Protein 4F67 (pdb70)

CATH classification: 3.30.70.100 (+1 more: 3.40.250.10)

B-factor: mean 26.87, std 16.33, range [8.43, 107.91]

Structure (mmCIF, N/CA/C/O backbone):
data_4F67
#
_entry.id   4F67
#
_cell.length_a   40.394
_cell.length_b   77.005
_cell.length_c   81.295
_cell.angle_alpha   90.000
_cell.angle_beta   90.000
_cell.angle_gamma   90.000
#
_symmetry.space_group_name_H-M   'P 21 21 21'
#
loop_
_entity.id
_entity.type
_entity.pdbx_description
1 polymer 'UPF0176 protein lpg2838'
2 water water
#
loop_
_atom_site.group_PDB
_atom_site.id
_atom_site.type_symbol
_atom_site.label_atom_id
_atom_site.label_alt_id
_atom_site.label_comp_id
_atom_site.label_asym_id
_atom_site.label_entity_id
_atom_site.label_seq_id
_atom_site.pdbx_PDB_ins_code
_atom_site.Cartn_x
_atom_site.Cartn_y
_atom_site.Cartn_z
_atom_site.occupancy
_atom_site.B_iso_or_equiv
_atom_site.auth_seq_id
_atom_site.auth_comp_id
_atom_site.auth_asym_id
_atom_site.auth_atom_id
_atom_site.pdbx_PDB_model_num
ATOM 1 N N . GLY A 1 2 ? 1.032 -19.360 15.168 1.00 47.23 -9 GLY A N 1
ATOM 2 C CA . GLY A 1 2 ? 0.621 -20.567 14.474 1.00 43.89 -9 GLY A CA 1
ATOM 3 C C . GLY A 1 2 ? -0.214 -20.237 13.253 1.00 47.04 -9 GLY A C 1
ATOM 4 O O . GLY A 1 2 ? -0.670 -21.144 12.552 1.00 16.02 -9 GLY A O 1
ATOM 5 N N . HIS A 1 3 ? -0.403 -18.929 13.048 1.00 45.75 -8 HIS A N 1
ATOM 6 C CA . HIS A 1 3 ? -1.074 -18.270 11.905 1.00 44.34 -8 HIS A CA 1
ATOM 7 C C . HIS A 1 3 ? -2.530 -17.836 12.127 1.00 35.81 -8 HIS A C 1
ATOM 8 O O . HIS A 1 3 ? -3.078 -17.076 11.327 1.00 38.57 -8 HIS A O 1
ATOM 15 N N . HIS A 1 4 ? -3.134 -18.286 13.224 1.00 29.53 -7 HIS A N 1
ATOM 16 C CA . HIS A 1 4 ? -4.529 -17.981 13.511 1.00 25.30 -7 HIS A CA 1
ATOM 17 C C . HIS A 1 4 ? -4.703 -16.808 14.474 1.00 24.89 -7 HIS A C 1
ATOM 18 O O . HIS A 1 4 ? -5.772 -16.649 15.047 1.00 19.56 -7 HIS A O 1
ATOM 25 N N . HIS A 1 5 ? -3.651 -16.027 14.689 1.00 29.16 -6 HIS A N 1
ATOM 26 C CA . HIS A 1 5 ? -3.755 -14.845 15.541 1.00 29.36 -6 HIS A CA 1
ATOM 27 C C . HIS A 1 5 ? -3.343 -13.607 14.799 1.00 32.13 -6 HIS A C 1
ATOM 28 O O . HIS A 1 5 ? -2.320 -13.591 14.120 1.00 31.73 -6 HIS A O 1
ATOM 35 N N . HIS A 1 6 ? -4.145 -12.564 14.941 1.00 27.37 -5 HIS A N 1
ATOM 36 C CA . HIS A 1 6 ? -3.777 -11.284 14.383 1.00 28.49 -5 HIS A CA 1
ATOM 37 C C . HIS A 1 6 ? -2.477 -10.793 15.003 1.00 27.50 -5 HIS A C 1
ATOM 38 O O . HIS A 1 6 ? -2.368 -10.645 16.226 1.00 23.54 -5 HIS A O 1
ATOM 45 N N . HIS A 1 7 ? -1.505 -10.530 14.142 1.00 33.43 -4 HIS A N 1
ATOM 46 C CA . HIS A 1 7 ? -0.264 -9.893 14.551 1.00 38.45 -4 HIS A CA 1
ATOM 47 C C . HIS A 1 7 ? 0.262 -9.105 13.360 1.00 33.16 -4 HIS A C 1
ATOM 48 O O . HIS A 1 7 ? 0.776 -9.688 12.399 1.00 29.92 -4 HIS A O 1
ATOM 55 N N . HIS A 1 8 ? 0.116 -7.781 13.405 1.00 31.13 -3 HIS A N 1
ATOM 56 C CA . HIS A 1 8 ? 0.506 -6.969 12.258 1.00 30.33 -3 HIS A CA 1
ATOM 57 C C . HIS A 1 8 ? 2.004 -7.077 12.023 1.00 31.47 -3 HIS A C 1
ATOM 58 O O . HIS A 1 8 ? 2.798 -7.178 12.967 1.00 32.68 -3 HIS A O 1
ATOM 65 N N . SER A 1 9 ? 2.370 -7.072 10.749 1.00 28.39 -2 SER A N 1
ATOM 66 C CA . SER A 1 9 ? 3.764 -7.050 10.333 1.00 33.00 -2 SER A CA 1
ATOM 67 C C . SER A 1 9 ? 4.501 -5.844 10.922 1.00 30.54 -2 SER A C 1
ATOM 68 O O . SER A 1 9 ? 3.885 -4.869 11.374 1.00 27.86 -2 SER A O 1
ATOM 71 N N . HIS A 1 10 ? 5.827 -5.919 10.921 1.00 30.70 -1 HIS A N 1
ATOM 72 C CA . HIS A 1 10 ? 6.638 -4.767 11.275 1.00 32.79 -1 HIS A CA 1
ATOM 73 C C . HIS A 1 10 ? 6.579 -3.748 10.135 1.00 27.80 -1 HIS A C 1
ATOM 74 O O . HIS A 1 10 ? 6.920 -2.590 10.324 1.00 26.74 -1 HIS A O 1
ATOM 89 N N . VAL A 1 12 ? 4.667 -1.418 7.138 1.00 23.48 1 VAL A N 1
ATOM 90 C CA . VAL A 1 12 ? 3.393 -0.810 6.752 1.00 21.91 1 VAL A CA 1
ATOM 91 C C . VAL A 1 12 ? 2.878 -1.467 5.458 1.00 25.72 1 VAL A C 1
ATOM 92 O O . VAL A 1 12 ? 1.674 -1.667 5.272 1.00 25.54 1 VAL A O 1
ATOM 96 N N . LYS A 1 13 ? 3.806 -1.831 4.584 1.00 15.34 2 LYS A N 1
ATOM 97 C CA . LYS A 1 13 ? 3.463 -2.540 3.350 1.00 15.82 2 LYS A CA 1
ATOM 98 C C . LYS A 1 13 ? 3.579 -4.037 3.589 1.00 19.54 2 LYS A C 1
ATOM 99 O O . LYS A 1 13 ? 4.591 -4.655 3.245 1.00 20.12 2 LYS A O 1
ATOM 105 N N . ASP A 1 14 ? 2.524 -4.608 4.170 1.00 16.29 3 ASP A N 1
ATOM 106 C CA . ASP A 1 14 ? 2.563 -5.962 4.713 1.00 19.38 3 ASP A CA 1
ATOM 107 C C . ASP A 1 14 ? 2.046 -7.033 3.752 1.00 20.94 3 ASP A C 1
ATOM 108 O 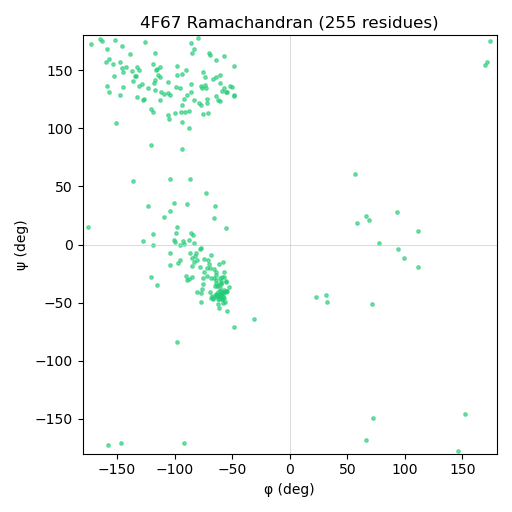O . ASP A 1 14 ? 2.031 -8.228 4.097 1.00 19.87 3 ASP A O 1
ATOM 113 N N . ILE A 1 15 ? 1.624 -6.620 2.558 1.00 12.40 4 ILE A N 1
ATOM 114 C CA . ILE A 1 15 ? 1.282 -7.600 1.521 1.00 11.70 4 ILE A CA 1
ATOM 115 C C . ILE A 1 15 ? 2.503 -7.876 0.652 1.00 17.00 4 ILE A C 1
ATOM 116 O O . ILE A 1 15 ? 3.098 -6.961 0.091 1.00 17.75 4 ILE A O 1
ATOM 121 N N . ILE A 1 16 ? 2.856 -9.151 0.538 1.00 10.65 5 ILE A N 1
ATOM 122 C CA . ILE A 1 16 ? 4.016 -9.563 -0.213 1.00 10.20 5 ILE A CA 1
ATOM 123 C C . ILE A 1 16 ? 3.549 -9.951 -1.605 1.00 12.66 5 ILE A C 1
ATOM 124 O O . ILE A 1 16 ? 2.547 -10.626 -1.747 1.00 13.94 5 ILE A O 1
ATOM 129 N N . ILE A 1 17 ? 4.260 -9.497 -2.622 1.00 9.56 6 ILE A N 1
ATOM 130 C CA . ILE A 1 17 ? 3.918 -9.819 -4.011 1.00 9.23 6 ILE A CA 1
ATOM 131 C C . ILE A 1 17 ? 5.089 -10.574 -4.598 1.00 12.01 6 ILE A C 1
ATOM 132 O O . ILE A 1 17 ? 6.191 -10.024 -4.726 1.00 13.59 6 ILE A O 1
ATOM 137 N N . ALA A 1 18 ? 4.859 -11.843 -4.927 1.00 11.14 7 ALA A N 1
ATOM 138 C CA . ALA A 1 18 ? 5.909 -12.699 -5.444 1.00 10.31 7 ALA A CA 1
ATOM 139 C C . ALA A 1 18 ? 5.849 -12.753 -6.965 1.00 12.36 7 ALA A C 1
ATOM 140 O O . ALA A 1 18 ? 4.774 -12.694 -7.566 1.00 12.66 7 ALA A O 1
ATOM 142 N N . SER A 1 19 ? 7.023 -12.851 -7.573 1.00 11.73 8 SER A N 1
ATOM 143 C CA . SER A 1 19 ? 7.152 -13.064 -9.006 1.00 12.52 8 SER A CA 1
ATOM 144 C C . SER A 1 19 ? 8.133 -14.210 -9.172 1.00 10.30 8 SER A C 1
ATOM 145 O O . SER A 1 19 ? 9.157 -14.240 -8.492 1.00 12.25 8 SER A O 1
ATOM 148 N N . PHE A 1 20 ? 7.845 -15.163 -10.064 1.00 10.77 9 PHE A N 1
ATOM 149 C CA . PHE A 1 20 ? 8.748 -16.303 -10.194 1.00 10.64 9 PHE A CA 1
ATOM 150 C C . PHE A 1 20 ? 8.563 -16.992 -11.537 1.00 12.50 9 PHE A C 1
ATOM 151 O O . PHE A 1 20 ? 7.499 -16.901 -12.159 1.00 12.75 9 PHE A O 1
ATOM 159 N N . TYR A 1 21 ? 9.601 -17.710 -11.956 1.00 9.83 10 TYR A N 1
ATOM 160 C CA . TYR A 1 21 ? 9.463 -18.640 -13.078 1.00 10.14 10 TYR A CA 1
ATOM 161 C C . TYR A 1 21 ? 10.542 -19.716 -13.030 1.00 11.50 10 TYR A C 1
ATOM 162 O O . TYR A 1 21 ? 11.596 -19.544 -12.396 1.00 12.81 10 TYR A O 1
ATOM 171 N N . LYS A 1 22 ? 10.285 -20.827 -13.708 1.00 11.76 11 LYS A N 1
ATOM 172 C CA . LYS A 1 22 ? 11.280 -21.876 -13.813 1.00 11.72 11 LYS A CA 1
ATOM 173 C C . LYS A 1 22 ? 10.977 -22.715 -15.033 1.00 11.37 11 LYS A C 1
ATOM 174 O O . LYS A 1 22 ? 9.844 -23.123 -15.237 1.00 12.68 11 LYS A O 1
ATOM 180 N N . PHE A 1 23 ? 12.001 -22.945 -15.842 1.00 13.67 12 PHE A N 1
ATOM 181 C CA . PHE A 1 23 ? 11.893 -23.811 -17.001 1.00 13.96 12 PHE A CA 1
ATOM 182 C C . PHE A 1 23 ? 12.363 -25.188 -16.568 1.00 15.76 12 PHE A C 1
ATOM 183 O O . PHE A 1 23 ? 13.533 -25.382 -16.217 1.00 17.92 12 PHE A O 1
ATOM 191 N N . ILE A 1 24 ? 11.433 -26.137 -16.562 1.00 16.11 13 ILE A N 1
ATOM 192 C CA . ILE A 1 24 ? 11.720 -27.507 -16.178 1.00 13.40 13 ILE A CA 1
ATOM 193 C C . ILE A 1 24 ? 10.614 -28.318 -16.802 1.00 14.35 13 ILE A C 1
ATOM 194 O O . ILE A 1 24 ? 9.465 -27.891 -16.772 1.00 15.21 13 ILE A O 1
ATOM 199 N N . PRO A 1 25 ? 10.951 -29.470 -17.404 1.00 19.95 14 PRO A N 1
ATOM 200 C CA . PRO A 1 25 ? 9.877 -30.262 -18.022 1.00 21.18 14 PRO A CA 1
ATOM 201 C C . PRO A 1 25 ? 8.866 -30.786 -17.003 1.00 21.13 14 PRO A C 1
ATOM 202 O O . PRO A 1 25 ? 9.225 -31.411 -16.000 1.00 21.91 14 PRO A O 1
ATOM 206 N N . LEU A 1 26 ? 7.592 -30.523 -17.264 1.00 14.89 15 LEU A N 1
ATOM 207 C CA . LEU A 1 26 ? 6.523 -30.938 -16.357 1.00 16.66 15 LEU A CA 1
ATOM 208 C C . LEU A 1 26 ? 5.550 -31.858 -17.093 1.00 18.65 15 LEU A C 1
ATOM 209 O O . LEU A 1 26 ? 4.537 -31.408 -17.619 1.00 18.93 15 LEU A O 1
ATOM 214 N N . ASN A 1 27 ? 5.849 -33.151 -17.129 1.00 19.69 16 ASN A N 1
ATOM 215 C CA . ASN A 1 27 ? 5.048 -34.072 -17.934 1.00 21.34 16 ASN A CA 1
ATOM 216 C C . ASN A 1 27 ? 3.584 -34.086 -17.502 1.00 24.73 16 ASN A C 1
ATOM 217 O O . ASN A 1 27 ? 2.679 -34.244 -18.324 1.00 28.49 16 ASN A O 1
ATOM 222 N N . ASP A 1 28 ? 3.366 -33.894 -16.205 1.00 18.29 17 ASP A N 1
ATOM 223 C CA . ASP A 1 28 ? 2.024 -33.931 -15.635 1.00 18.13 17 ASP A CA 1
ATOM 224 C C . ASP A 1 28 ? 1.501 -32.539 -15.317 1.00 16.26 17 ASP A C 1
ATOM 225 O O . ASP A 1 28 ? 0.689 -32.384 -14.411 1.00 18.75 17 ASP A O 1
ATOM 230 N N . PHE A 1 29 ? 1.950 -31.537 -16.072 1.00 14.98 18 PHE A N 1
ATOM 231 C CA . PHE A 1 29 ? 1.610 -30.152 -15.742 1.00 14.25 18 PHE A CA 1
ATOM 232 C C . PHE A 1 29 ? 0.104 -29.899 -15.635 1.00 15.80 18 PHE A C 1
ATOM 233 O O . PHE A 1 29 ? -0.329 -29.086 -14.819 1.00 19.22 18 PHE A O 1
ATOM 241 N N . ARG A 1 30 ? -0.703 -30.612 -16.419 1.00 15.08 19 ARG A N 1
ATOM 242 C CA A ARG A 1 30 ? -2.143 -30.400 -16.377 0.50 20.27 19 ARG A CA 1
ATOM 243 C CA B ARG A 1 30 ? -2.141 -30.393 -16.377 0.50 20.27 19 ARG A CA 1
ATOM 244 C C . ARG A 1 30 ? -2.710 -30.848 -15.039 1.00 18.79 19 ARG A C 1
ATOM 245 O O . ARG A 1 30 ? -3.690 -30.297 -14.558 1.00 20.26 19 ARG A O 1
ATOM 260 N N . SER A 1 31 ? -2.078 -31.847 -14.436 1.00 16.01 20 SER A N 1
ATOM 261 C CA . SER A 1 31 ? -2.595 -32.413 -13.189 1.00 18.54 20 SER A CA 1
ATOM 262 C C . SER A 1 31 ? -2.187 -31.572 -11.978 1.00 16.33 20 SER A C 1
ATOM 263 O O . SER A 1 31 ? -2.636 -31.828 -10.853 1.00 16.87 20 SER A O 1
ATOM 266 N N . LEU A 1 32 ? -1.324 -30.584 -12.196 1.00 13.94 21 LEU A N 1
ATOM 267 C CA . LEU A 1 32 ? -0.885 -29.732 -11.089 1.00 13.89 21 LEU A CA 1
ATOM 268 C C . LEU A 1 32 ? -1.864 -28.592 -10.850 1.00 16.00 21 LEU A C 1
ATOM 269 O O . LEU A 1 32 ? -1.855 -27.976 -9.778 1.00 14.42 21 LEU A O 1
ATOM 274 N N . ARG A 1 33 ? -2.699 -28.298 -11.846 1.00 15.55 22 ARG A N 1
ATOM 275 C CA . ARG A 1 33 ? -3.553 -27.112 -11.769 1.00 15.55 22 ARG A CA 1
ATOM 276 C C . ARG A 1 33 ? -4.525 -27.146 -10.599 1.00 16.81 22 ARG A C 1
ATOM 277 O O . ARG A 1 33 ? -4.559 -26.221 -9.772 1.00 16.13 22 ARG A O 1
ATOM 285 N N . GLU A 1 34 ? -5.318 -28.207 -10.519 1.00 17.46 23 GLU A N 1
ATOM 286 C CA . GLU A 1 34 ? -6.282 -28.306 -9.426 1.00 20.22 23 GLU A CA 1
ATOM 287 C C . GLU A 1 34 ? -5.679 -28.260 -8.007 1.00 16.73 23 GLU A C 1
ATOM 288 O O . GLU A 1 34 ? -6.154 -27.486 -7.165 1.00 17.07 23 GLU A O 1
ATOM 294 N N . PRO A 1 35 ? -4.645 -29.078 -7.729 1.00 15.85 24 PRO A N 1
ATOM 295 C CA . PRO A 1 35 ? -4.052 -28.995 -6.386 1.00 15.72 24 PRO A CA 1
ATOM 296 C C . PRO A 1 35 ? -3.514 -27.598 -6.050 1.00 16.03 24 PRO A C 1
ATOM 297 O O . PRO A 1 35 ? -3.699 -27.137 -4.926 1.00 13.79 24 PRO A O 1
ATOM 301 N N . ILE A 1 36 ? -2.859 -26.926 -6.997 1.00 12.27 25 ILE A N 1
ATOM 302 C CA . ILE A 1 36 ? -2.340 -25.584 -6.706 1.00 11.74 25 ILE A CA 1
ATOM 303 C C . ILE A 1 36 ? -3.471 -24.574 -6.478 1.00 13.39 25 ILE A C 1
ATOM 304 O O . ILE A 1 36 ? -3.444 -23.799 -5.504 1.00 12.77 25 ILE A O 1
ATOM 309 N N . LEU A 1 37 ? -4.457 -24.598 -7.364 1.00 13.53 26 LEU A N 1
ATOM 310 C CA . LEU A 1 37 ? -5.621 -23.725 -7.249 1.00 12.31 26 LEU A CA 1
ATOM 311 C C . LEU A 1 37 ? -6.340 -23.929 -5.918 1.00 12.34 26 LEU A C 1
ATOM 312 O O . LEU A 1 37 ? -6.739 -22.963 -5.255 1.00 13.54 26 LEU A O 1
ATOM 317 N N . THR A 1 38 ? -6.520 -25.183 -5.525 1.00 12.78 27 THR A N 1
ATOM 318 C CA . THR A 1 38 ? -7.202 -25.489 -4.261 1.00 13.23 27 THR A CA 1
ATOM 319 C C . THR A 1 38 ? -6.449 -24.884 -3.075 1.00 13.49 27 THR A C 1
ATOM 320 O O . THR A 1 38 ? -7.046 -24.279 -2.182 1.00 12.95 27 THR A O 1
ATOM 324 N N . LYS A 1 39 ? -5.127 -25.014 -3.081 1.00 12.17 28 LYS A N 1
ATOM 325 C CA . LYS A 1 39 ? -4.330 -24.430 -2.016 1.00 11.80 28 LYS A CA 1
ATOM 326 C C . LYS A 1 39 ? -4.423 -22.906 -2.012 1.00 14.04 28 LYS A C 1
ATOM 327 O O . LYS A 1 39 ? -4.463 -22.294 -0.956 1.00 12.30 28 LYS A O 1
ATOM 341 N N . HIS A 1 41 ? -7.020 -21.199 -2.865 1.00 12.25 30 HIS A N 1
ATOM 342 C CA . HIS A 1 41 ? -8.335 -20.937 -2.266 1.00 13.96 30 HIS A CA 1
ATOM 343 C C . HIS A 1 41 ? -8.308 -21.144 -0.759 1.00 14.77 30 HIS A C 1
ATOM 344 O O . HIS A 1 41 ? -8.853 -20.337 -0.008 1.00 13.60 30 HIS A O 1
ATOM 351 N N . GLU A 1 42 ? -7.697 -22.238 -0.326 1.00 13.12 31 GLU A N 1
ATOM 352 C CA . GLU A 1 42 ? -7.650 -22.523 1.106 1.00 13.44 31 GLU A CA 1
ATOM 353 C C . GLU A 1 42 ? -6.916 -21.430 1.873 1.00 13.08 31 GLU A C 1
ATOM 354 O O . GLU A 1 42 ? -7.370 -20.990 2.910 1.00 13.55 31 GLU A O 1
ATOM 360 N N . ILE A 1 43 ? -5.785 -21.000 1.342 1.00 12.36 32 ILE A N 1
ATOM 361 C CA . ILE A 1 43 ? -4.898 -20.089 2.053 1.00 12.08 32 ILE A CA 1
ATOM 362 C C . ILE A 1 43 ? -5.317 -18.627 1.869 1.00 13.44 32 ILE A C 1
ATOM 363 O O . ILE A 1 43 ? -5.072 -17.786 2.737 1.00 14.96 32 ILE A O 1
ATOM 368 N N . GLY A 1 44 ? -5.953 -18.331 0.741 1.00 12.10 33 GLY A N 1
ATOM 369 C CA . GLY A 1 44 ? -6.373 -16.974 0.437 1.00 12.23 33 GLY A CA 1
ATOM 370 C C . GLY A 1 44 ? -5.356 -16.215 -0.385 1.00 14.20 33 GLY A C 1
ATOM 371 O O . GLY A 1 44 ? -5.313 -14.984 -0.325 1.00 12.64 33 GLY A O 1
ATOM 372 N N . ILE A 1 45 ? -4.573 -16.953 -1.169 1.00 11.06 34 ILE A N 1
ATOM 373 C CA . ILE A 1 45 ? -3.608 -16.375 -2.112 1.00 10.51 34 ILE A CA 1
ATOM 374 C C . ILE A 1 45 ? -4.404 -15.886 -3.317 1.00 12.06 34 ILE A C 1
ATOM 375 O O . ILE A 1 45 ? -5.331 -16.553 -3.772 1.00 13.65 34 ILE A O 1
ATOM 380 N N . LYS A 1 46 ? -4.077 -14.690 -3.796 1.00 12.24 35 LYS A N 1
ATOM 381 C CA . LYS A 1 46 ? -4.632 -14.176 -5.042 1.00 11.18 35 LYS A CA 1
ATOM 382 C C . LYS A 1 46 ? -3.486 -13.999 -6.030 1.00 10.51 35 LYS A C 1
ATOM 383 O O . LYS A 1 46 ? -2.347 -13.762 -5.631 1.00 11.73 35 LYS A O 1
ATOM 389 N N . GLY A 1 47 ? -3.753 -14.140 -7.317 1.00 12.81 36 GLY A N 1
ATOM 390 C CA . GLY A 1 47 ? -2.647 -14.088 -8.254 1.00 11.66 36 GLY A CA 1
ATOM 391 C C . GLY A 1 47 ? -2.910 -15.026 -9.412 1.00 11.28 36 GLY A C 1
ATOM 392 O O . GLY A 1 47 ? -3.971 -15.645 -9.481 1.00 13.26 36 GLY A O 1
ATOM 393 N N . THR A 1 48 ? -1.947 -15.116 -10.320 1.00 11.97 37 THR A N 1
ATOM 394 C CA . THR A 1 48 ? -2.083 -15.977 -11.490 1.00 15.99 37 THR A CA 1
ATOM 395 C C . THR A 1 48 ? -0.814 -16.801 -11.655 1.00 15.59 37 THR A C 1
ATOM 396 O O . THR A 1 48 ? 0.296 -16.256 -11.683 1.00 16.19 37 THR A O 1
ATOM 400 N N . ILE A 1 49 ? -0.977 -18.118 -11.761 1.00 14.70 38 ILE A N 1
ATOM 401 C CA . ILE A 1 49 ? 0.149 -19.007 -12.022 1.00 11.36 38 ILE A CA 1
ATOM 402 C C . ILE A 1 49 ? -0.117 -19.673 -13.359 1.00 14.97 38 ILE A C 1
ATOM 403 O O . ILE A 1 49 ? -1.223 -20.109 -13.607 1.00 14.48 38 ILE A O 1
ATOM 408 N N . ILE A 1 50 ? 0.893 -19.699 -14.227 1.00 12.42 39 ILE A N 1
ATOM 409 C CA . ILE A 1 50 ? 0.764 -20.282 -15.554 1.00 14.53 39 ILE A CA 1
ATOM 410 C C . ILE A 1 50 ? 1.573 -21.564 -15.565 1.00 11.75 39 ILE A C 1
ATOM 411 O O . ILE A 1 50 ? 2.741 -21.582 -15.157 1.00 13.21 39 ILE A O 1
ATOM 416 N N . LEU A 1 51 ? 0.950 -22.640 -16.019 1.00 11.73 40 LEU A N 1
ATOM 417 C CA . LEU A 1 51 ? 1.626 -23.926 -16.087 1.00 12.21 40 LEU A CA 1
ATOM 418 C C . LEU A 1 51 ? 1.691 -24.355 -17.523 1.00 13.61 40 LEU A C 1
ATOM 419 O O . LEU A 1 51 ? 0.705 -24.221 -18.245 1.00 14.24 40 LEU A O 1
ATOM 424 N N . ALA A 1 52 ? 2.834 -24.912 -17.915 1.00 12.11 41 ALA A N 1
ATOM 425 C CA . ALA A 1 52 ? 3.006 -25.442 -19.266 1.00 15.04 41 ALA A CA 1
ATOM 426 C C . ALA A 1 52 ? 3.917 -26.659 -19.198 1.00 14.25 41 ALA A C 1
ATOM 427 O O . ALA A 1 52 ? 4.523 -26.938 -18.162 1.00 16.05 41 ALA A O 1
ATOM 429 N N . HIS A 1 53 ? 4.036 -27.393 -20.293 1.00 14.26 42 HIS A N 1
ATOM 430 C CA . HIS A 1 53 ? 4.955 -28.513 -20.287 1.00 15.86 42 HIS A CA 1
ATOM 431 C C . HIS A 1 53 ? 6.384 -28.058 -20.006 1.00 15.11 42 HIS A C 1
ATOM 432 O O . HIS A 1 53 ? 7.152 -28.799 -19.394 1.00 17.62 42 HIS A O 1
ATOM 439 N N . GLU A 1 54 ? 6.725 -26.843 -20.435 1.00 13.82 43 GLU A N 1
ATOM 440 C CA . GLU A 1 54 ? 8.086 -26.321 -20.280 1.00 13.69 43 GLU A CA 1
ATOM 441 C C . GLU A 1 54 ? 8.394 -25.733 -18.909 1.00 14.74 43 GLU A C 1
ATOM 442 O O . GLU A 1 54 ? 9.544 -25.399 -18.633 1.00 15.64 43 GLU A O 1
ATOM 448 N N . GLY A 1 55 ? 7.381 -25.566 -18.067 1.00 15.65 44 GLY A N 1
ATOM 449 C CA . GLY A 1 55 ? 7.645 -25.086 -16.718 1.00 12.29 44 GLY A CA 1
ATOM 450 C C . GLY A 1 55 ? 6.517 -24.313 -16.067 1.00 11.05 44 GLY A C 1
ATOM 451 O O . GLY A 1 55 ? 5.347 -24.603 -16.292 1.00 13.66 44 GLY A O 1
ATOM 452 N N . VAL A 1 56 ? 6.876 -23.318 -15.256 1.00 11.77 45 VAL A N 1
ATOM 453 C CA . VAL A 1 56 ? 5.895 -22.582 -14.467 1.00 13.03 45 VAL A CA 1
ATOM 454 C C . VAL A 1 56 ? 6.296 -21.113 -14.359 1.00 11.48 45 VAL A C 1
ATOM 455 O O . VAL A 1 56 ? 7.481 -20.788 -14.366 1.00 12.86 45 VAL A O 1
ATOM 459 N N . ASN A 1 57 ? 5.298 -20.239 -14.269 1.00 10.99 46 ASN A N 1
ATOM 460 C CA . ASN A 1 57 ? 5.530 -18.803 -14.120 1.00 14.81 46 ASN A CA 1
ATOM 461 C C . ASN A 1 57 ? 4.337 -18.214 -13.384 1.00 13.92 46 ASN A C 1
ATOM 462 O O . ASN A 1 57 ? 3.210 -18.640 -13.587 1.00 18.76 46 ASN A O 1
ATOM 467 N N . GLY A 1 58 ? 4.553 -17.214 -12.545 1.00 12.00 47 GLY A N 1
ATOM 468 C CA . GLY A 1 58 ? 3.406 -16.667 -11.879 1.00 12.80 47 GLY A CA 1
ATOM 469 C C . GLY A 1 58 ? 3.709 -15.426 -11.088 1.00 11.09 47 GLY A C 1
ATOM 470 O O . GLY A 1 58 ? 4.855 -15.031 -10.920 1.00 11.00 47 GLY A O 1
ATOM 471 N N . GLY A 1 59 ? 2.646 -14.824 -10.601 1.00 12.38 48 GLY A N 1
ATOM 472 C CA . GLY A 1 59 ? 2.746 -13.701 -9.697 1.00 13.59 48 GLY A CA 1
ATOM 473 C C . GLY A 1 59 ? 1.590 -13.871 -8.742 1.00 12.14 48 GLY A C 1
ATOM 474 O O . GLY A 1 59 ? 0.472 -14.177 -9.182 1.00 13.29 48 GLY A O 1
ATOM 475 N N . PHE A 1 60 ? 1.840 -13.685 -7.451 1.00 10.92 49 PHE A N 1
ATOM 476 C CA . PHE A 1 60 ? 0.761 -13.847 -6.478 1.00 8.82 49 PHE A CA 1
ATOM 477 C C . PHE A 1 60 ? 1.105 -13.102 -5.194 1.00 10.86 49 PHE A C 1
ATOM 478 O O . PHE A 1 60 ? 2.244 -12.671 -4.999 1.00 11.78 49 PHE A O 1
ATOM 486 N N . ALA A 1 61 ? 0.119 -12.954 -4.319 1.00 11.40 50 ALA A N 1
ATOM 487 C CA . ALA A 1 61 ? 0.283 -12.090 -3.161 1.00 12.35 50 ALA A CA 1
ATOM 488 C C . ALA A 1 61 ? -0.477 -12.574 -1.932 1.00 12.48 50 ALA A C 1
ATOM 489 O O . ALA A 1 61 ? -1.493 -13.270 -2.040 1.00 14.58 50 ALA A O 1
ATOM 491 N N . GLY A 1 62 ? -0.006 -12.139 -0.768 1.00 12.22 51 GLY A N 1
ATOM 492 C CA . GLY A 1 62 ? -0.597 -12.510 0.509 1.00 12.15 51 GLY A CA 1
ATOM 493 C C . GLY A 1 62 ? 0.298 -11.953 1.602 1.00 12.55 51 GLY A C 1
ATOM 494 O O . GLY A 1 62 ? 1.363 -11.394 1.305 1.00 12.24 51 GLY A O 1
ATOM 495 N N . ASN A 1 63 ? -0.103 -12.084 2.859 1.00 11.26 52 ASN A N 1
ATOM 496 C CA . ASN A 1 63 ? 0.793 -11.643 3.930 1.00 11.61 52 ASN A CA 1
ATOM 497 C C . ASN A 1 63 ? 1.850 -12.716 4.180 1.00 11.36 52 ASN A C 1
ATOM 498 O O . ASN A 1 63 ? 1.828 -13.766 3.521 1.00 10.94 52 ASN A O 1
ATOM 503 N N . ARG A 1 64 ? 2.778 -12.467 5.100 1.00 11.99 53 ARG A N 1
ATOM 504 C CA . ARG A 1 64 ? 3.905 -13.397 5.282 1.00 14.47 53 ARG A CA 1
ATOM 505 C C . ARG A 1 64 ? 3.474 -14.811 5.685 1.00 15.15 53 ARG A C 1
ATOM 506 O O . ARG A 1 64 ? 4.011 -15.794 5.179 1.00 15.46 53 ARG A O 1
ATOM 514 N N . GLU A 1 65 ? 2.506 -14.909 6.597 1.00 13.67 54 GLU A N 1
ATOM 515 C CA . GLU A 1 65 ? 2.002 -16.207 7.045 1.00 19.62 54 GLU A CA 1
ATOM 516 C C . GLU A 1 65 ? 1.436 -17.000 5.869 1.00 15.78 54 GLU A C 1
ATOM 517 O O . GLU A 1 65 ? 1.676 -18.205 5.747 1.00 13.21 54 GLU A O 1
ATOM 523 N N . GLN A 1 66 ? 0.688 -16.318 5.007 1.00 13.64 55 GLN A N 1
ATOM 524 C CA . GLN A 1 66 ? 0.103 -16.959 3.834 1.00 15.80 55 GLN A CA 1
ATOM 525 C C . GLN A 1 66 ? 1.179 -17.416 2.879 1.00 10.83 55 GLN A C 1
ATOM 526 O O . GLN A 1 66 ? 1.123 -18.530 2.353 1.00 12.78 55 GLN A O 1
ATOM 540 N N . ASN A 1 68 ? 4.297 -18.048 3.627 1.00 16.12 57 ASN A N 1
ATOM 541 C CA . ASN A 1 68 ? 5.014 -19.174 4.234 1.00 13.95 57 ASN A CA 1
ATOM 542 C C . ASN A 1 68 ? 4.352 -20.500 3.873 1.00 16.85 57 ASN A C 1
ATOM 543 O O . ASN A 1 68 ? 5.016 -21.423 3.402 1.00 18.99 57 ASN A O 1
ATOM 548 N N . VAL A 1 69 ? 3.039 -20.571 4.050 1.00 16.81 58 VAL A N 1
ATOM 549 C CA . VAL A 1 69 ? 2.318 -21.812 3.779 1.00 15.04 58 VAL A CA 1
ATOM 550 C C . VAL A 1 69 ? 2.330 -22.146 2.289 1.00 13.76 58 VAL A C 1
ATOM 551 O O . VAL A 1 69 ? 2.573 -23.297 1.899 1.00 13.73 58 VAL A O 1
ATOM 555 N N . PHE A 1 70 ? 2.091 -21.143 1.451 1.00 11.20 59 PHE A N 1
ATOM 556 C CA . PHE A 1 70 ? 1.969 -21.410 0.022 1.00 12.05 59 PHE A CA 1
ATOM 557 C C . PHE A 1 70 ? 3.332 -21.656 -0.655 1.00 12.80 59 PHE A C 1
ATOM 558 O O . PHE A 1 70 ? 3.444 -22.542 -1.527 1.00 11.35 59 PHE A O 1
ATOM 566 N N . TYR A 1 71 ? 4.368 -20.911 -0.258 1.00 13.11 60 TYR A N 1
ATOM 567 C CA . TYR A 1 71 ? 5.709 -21.209 -0.775 1.00 14.64 60 TYR A CA 1
ATOM 568 C C . TYR A 1 71 ? 6.054 -22.666 -0.471 1.00 12.00 60 TYR A C 1
ATOM 569 O O . TYR A 1 71 ? 6.504 -23.404 -1.351 1.00 13.03 60 TYR A O 1
ATOM 578 N N . ASP A 1 72 ? 5.859 -23.060 0.787 1.00 13.33 61 ASP A N 1
ATOM 579 C CA . ASP A 1 72 ? 6.179 -24.425 1.205 1.00 16.10 61 ASP A CA 1
ATOM 580 C C . ASP A 1 72 ? 5.404 -25.448 0.383 1.00 17.85 61 ASP A C 1
ATOM 581 O O . ASP A 1 72 ? 5.948 -26.494 0.000 1.00 14.04 61 ASP A O 1
ATOM 586 N N . TYR A 1 73 ? 4.137 -25.152 0.120 1.00 14.99 62 TYR A N 1
ATOM 587 C CA . TYR A 1 73 ? 3.320 -26.066 -0.670 1.00 16.35 62 TYR A CA 1
ATOM 588 C C . TYR A 1 73 ? 3.865 -26.241 -2.094 1.00 18.09 62 TYR A C 1
ATOM 589 O O . TYR A 1 73 ? 4.017 -27.377 -2.592 1.00 15.01 62 TYR A O 1
ATOM 598 N N . LEU A 1 74 ? 4.110 -25.125 -2.771 1.00 15.47 63 LEU A N 1
ATOM 599 C CA . LEU A 1 74 ? 4.645 -25.194 -4.126 1.00 13.73 63 LEU A CA 1
ATOM 600 C C . LEU A 1 74 ? 5.955 -25.953 -4.129 1.00 15.10 63 LEU A C 1
ATOM 601 O O . LEU A 1 74 ? 6.180 -26.812 -4.985 1.00 16.71 63 LEU A O 1
ATOM 606 N N . ARG A 1 75 ? 6.794 -25.685 -3.139 1.00 11.30 64 ARG A N 1
ATOM 607 C CA . ARG A 1 75 ? 8.126 -26.262 -3.116 1.00 12.15 64 ARG A CA 1
ATOM 608 C C . ARG A 1 75 ? 8.136 -27.719 -2.661 1.00 14.94 64 ARG A C 1
ATOM 609 O O . ARG A 1 75 ? 9.196 -28.349 -2.659 1.00 16.61 64 ARG A O 1
ATOM 617 N N . SER A 1 76 ? 6.965 -28.237 -2.276 1.00 14.26 65 SER A N 1
ATOM 618 C CA . SER A 1 76 ? 6.846 -29.641 -1.867 1.00 17.98 65 SER A CA 1
ATOM 619 C C . SER A 1 76 ? 6.957 -30.602 -3.060 1.00 22.64 65 SER A C 1
ATOM 620 O O . SER A 1 76 ? 7.229 -31.784 -2.878 1.00 22.78 65 SER A O 1
ATOM 623 N N . ASP A 1 77 ? 6.725 -30.096 -4.267 1.00 19.46 66 ASP A N 1
ATOM 624 C CA . ASP A 1 77 ? 7.016 -30.845 -5.493 1.00 20.17 66 ASP A CA 1
ATOM 625 C C . ASP A 1 77 ? 8.522 -30.730 -5.718 1.00 20.23 66 ASP A C 1
ATOM 626 O O . ASP A 1 77 ? 9.043 -29.627 -5.810 1.00 17.45 66 ASP A O 1
ATOM 631 N N . SER A 1 78 ? 9.231 -31.854 -5.789 1.00 20.95 67 SER A N 1
ATOM 632 C CA . SER A 1 78 ? 10.690 -31.806 -5.895 1.00 21.67 67 SER A CA 1
ATOM 633 C C . SER A 1 78 ? 11.184 -30.997 -7.097 1.00 23.56 67 SER A C 1
ATOM 634 O O . SER A 1 78 ? 12.276 -30.432 -7.060 1.00 24.84 67 SER A O 1
ATOM 637 N N . ARG A 1 79 ? 10.378 -30.933 -8.154 1.00 16.87 68 ARG A N 1
ATOM 638 C CA . ARG A 1 79 ? 10.715 -30.133 -9.329 1.00 17.45 68 ARG A CA 1
ATOM 639 C C . ARG A 1 79 ? 10.629 -28.631 -9.067 1.00 14.64 68 ARG A C 1
ATOM 640 O O . ARG A 1 79 ? 11.126 -27.827 -9.862 1.00 14.73 68 ARG A O 1
ATOM 648 N N . PHE A 1 80 ? 10.020 -28.265 -7.943 1.00 16.53 69 PHE A N 1
ATOM 649 C CA . PHE A 1 80 ? 9.821 -26.859 -7.598 1.00 12.78 69 PHE A CA 1
ATOM 650 C C . PHE A 1 80 ? 10.543 -26.514 -6.303 1.00 13.26 69 PHE A C 1
ATOM 651 O O . PHE A 1 80 ? 10.329 -25.433 -5.757 1.00 13.55 69 PHE A O 1
ATOM 659 N N . ALA A 1 81 ? 11.358 -27.436 -5.798 1.00 14.92 70 ALA A N 1
ATOM 660 C CA . ALA A 1 81 ? 12.010 -27.261 -4.497 1.00 17.09 70 ALA A CA 1
ATOM 661 C C . ALA A 1 81 ? 12.808 -25.965 -4.433 1.00 17.46 70 ALA A C 1
ATOM 662 O O . ALA A 1 81 ? 12.920 -25.347 -3.377 1.00 19.28 70 ALA A O 1
ATOM 664 N N . ASP A 1 82 ? 13.351 -25.548 -5.572 1.00 12.44 71 ASP A N 1
ATOM 665 C CA . ASP A 1 82 ? 14.195 -24.360 -5.604 1.00 11.99 71 ASP A CA 1
ATOM 666 C C . ASP A 1 82 ? 13.565 -23.165 -6.307 1.00 11.23 71 ASP A C 1
ATOM 667 O O . ASP A 1 82 ? 14.276 -22.271 -6.784 1.00 14.86 71 ASP A O 1
ATOM 672 N N . LEU A 1 83 ? 12.237 -23.127 -6.380 1.00 10.70 72 LEU A N 1
ATOM 673 C CA . LEU A 1 83 ? 11.592 -21.946 -6.942 1.00 10.09 72 LEU A CA 1
ATOM 674 C C . LEU A 1 83 ? 12.029 -20.716 -6.146 1.00 14.77 72 LEU A C 1
ATOM 675 O O . LEU A 1 83 ? 12.065 -20.742 -4.917 1.00 12.63 72 LEU A O 1
ATOM 680 N N . HIS A 1 84 ? 12.385 -19.657 -6.859 1.00 10.16 73 HIS A N 1
ATOM 681 C CA . HIS A 1 84 ? 12.830 -18.430 -6.227 1.00 12.65 73 HIS A CA 1
ATOM 682 C C . HIS A 1 84 ? 11.715 -17.390 -6.329 1.00 13.95 73 HIS A C 1
ATOM 683 O O . HIS A 1 84 ? 11.389 -16.921 -7.422 1.00 12.18 73 HIS A O 1
ATOM 690 N N . PHE A 1 85 ? 11.118 -17.036 -5.191 1.00 10.06 74 PHE A N 1
ATOM 691 C CA . PHE A 1 85 ? 10.036 -16.059 -5.192 1.00 8.90 74 PHE A CA 1
ATOM 692 C C . PHE A 1 85 ? 10.624 -14.677 -4.930 1.00 14.46 74 PHE A C 1
ATOM 693 O O . PHE A 1 85 ? 11.032 -14.354 -3.822 1.00 14.51 74 PHE A O 1
ATOM 701 N N . LYS A 1 86 ? 10.691 -13.876 -5.980 1.00 10.99 75 LYS A N 1
ATOM 702 C CA . LYS A 1 86 ? 11.198 -12.524 -5.860 1.00 11.55 75 LYS A CA 1
ATOM 703 C C . LYS A 1 86 ? 10.087 -11.609 -5.373 1.00 9.85 75 LYS A C 1
ATOM 704 O O . LYS A 1 86 ? 9.020 -11.533 -5.984 1.00 12.94 75 LYS A O 1
ATOM 710 N N . GLU A 1 87 ? 10.343 -10.914 -4.267 1.00 12.69 76 GLU A N 1
ATOM 711 C CA . GLU A 1 87 ? 9.276 -10.182 -3.587 1.00 10.89 76 GLU A CA 1
ATOM 712 C C . GLU A 1 87 ? 9.356 -8.673 -3.781 1.00 12.84 76 GLU A C 1
ATOM 713 O O . GLU A 1 87 ? 10.451 -8.072 -3.776 1.00 14.17 76 GLU A O 1
ATOM 719 N N . THR A 1 88 ? 8.187 -8.074 -3.975 1.00 9.72 77 THR A N 1
ATOM 720 C CA . THR A 1 88 ? 7.996 -6.642 -3.761 1.00 10.64 77 THR A CA 1
ATOM 721 C C . THR A 1 88 ? 6.829 -6.502 -2.788 1.00 12.53 77 THR A C 1
ATOM 722 O O . THR A 1 88 ? 6.220 -7.503 -2.415 1.00 16.05 77 THR A O 1
ATOM 726 N N . TYR A 1 89 ? 6.530 -5.282 -2.333 1.00 11.05 78 TYR A N 1
ATOM 727 C CA . TYR A 1 89 ? 5.608 -5.148 -1.200 1.00 11.30 78 TYR A CA 1
ATOM 728 C C . TYR A 1 89 ? 4.608 -4.021 -1.414 1.00 15.23 78 TYR A C 1
ATOM 729 O O . TYR A 1 89 ? 4.901 -3.040 -2.095 1.00 13.55 78 TYR A O 1
ATOM 738 N N . ASP A 1 90 ? 3.414 -4.181 -0.859 1.00 14.03 79 ASP A N 1
ATOM 739 C CA . ASP A 1 90 ? 2.418 -3.117 -0.903 1.00 13.92 79 ASP A CA 1
ATOM 740 C C . ASP A 1 90 ? 1.516 -3.247 0.309 1.00 13.08 79 ASP A C 1
ATOM 741 O O . ASP A 1 90 ? 1.663 -4.178 1.098 1.00 18.10 79 ASP A O 1
ATOM 746 N N . ASN A 1 91 ? 0.597 -2.307 0.483 1.00 14.54 80 ASN A N 1
ATOM 747 C CA . ASN A 1 91 ? -0.348 -2.415 1.593 1.00 17.97 80 ASN A CA 1
ATOM 748 C C . ASN A 1 91 ? -1.697 -2.958 1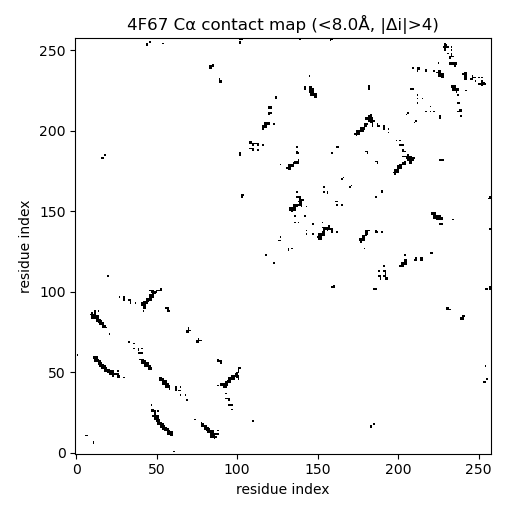.110 1.00 20.46 80 ASN A C 1
ATOM 749 O O . ASN A 1 91 ? -2.638 -3.101 1.888 1.00 23.05 80 ASN A O 1
ATOM 754 N N . LYS A 1 92 ? -1.767 -3.269 -0.181 1.00 15.71 81 LYS A N 1
ATO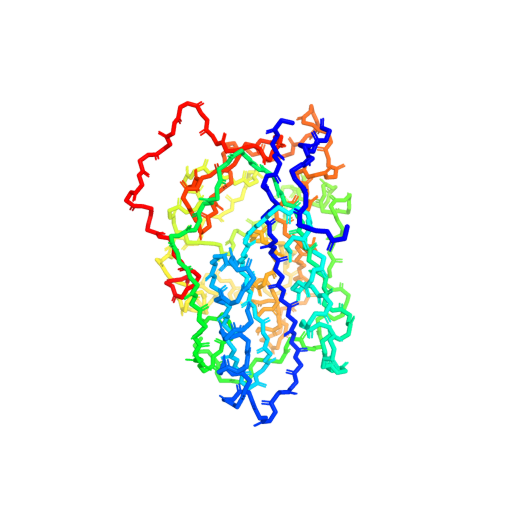M 755 C CA . LYS A 1 92 ? -2.970 -3.801 -0.804 1.00 24.23 81 LYS A CA 1
ATOM 756 C C . LYS A 1 92 ? -2.586 -4.986 -1.691 1.00 23.39 81 LYS A C 1
ATOM 757 O O . LYS A 1 92 ? -1.508 -5.007 -2.287 1.00 20.88 81 LYS A O 1
ATOM 763 N N . ASN A 1 93 ? -3.452 -5.986 -1.764 1.00 18.19 82 ASN A N 1
ATOM 764 C CA . ASN A 1 93 ? -3.224 -7.102 -2.669 1.00 14.85 82 ASN A CA 1
ATOM 765 C C . ASN A 1 93 ? -3.581 -6.640 -4.090 1.00 12.16 82 ASN A C 1
ATOM 766 O O . ASN A 1 93 ? -4.721 -6.237 -4.337 1.00 16.22 82 ASN A O 1
ATOM 771 N N . PRO A 1 94 ? -2.613 -6.674 -5.021 1.00 14.52 83 PRO A N 1
ATOM 772 C CA . PRO A 1 94 ? -2.883 -6.139 -6.363 1.00 16.98 83 PRO A CA 1
ATOM 773 C C . PRO A 1 94 ? -3.576 -7.138 -7.304 1.00 18.67 83 PRO A C 1
ATOM 774 O O . PRO A 1 94 ? -3.713 -6.866 -8.497 1.00 19.05 83 PRO A O 1
ATOM 778 N N . PHE A 1 95 ? -4.009 -8.280 -6.777 1.00 13.62 84 PHE A N 1
ATOM 779 C CA . PHE A 1 95 ? -4.679 -9.290 -7.595 1.00 14.03 84 PHE A CA 1
ATOM 780 C C . PHE A 1 95 ? -6.122 -9.431 -7.130 1.00 20.40 84 PHE A C 1
ATOM 781 O O . PHE A 1 95 ? -6.401 -9.296 -5.944 1.00 21.65 84 PHE A O 1
ATOM 789 N N . ASP A 1 96 ? -7.037 -9.704 -8.059 1.00 17.56 85 ASP A N 1
ATOM 790 C CA . ASP A 1 96 ? -8.460 -9.781 -7.729 1.00 21.49 85 ASP A CA 1
ATOM 791 C C . ASP A 1 96 ? -8.902 -11.177 -7.267 1.00 21.86 85 ASP A C 1
ATOM 792 O O . ASP A 1 96 ? -9.860 -11.312 -6.497 1.00 22.89 85 ASP A O 1
ATOM 797 N N . LYS A 1 97 ? -8.229 -12.210 -7.761 1.00 19.18 86 LYS A N 1
ATOM 798 C CA . LYS A 1 97 ? -8.607 -13.585 -7.424 1.00 22.82 86 LYS A CA 1
ATOM 799 C C . LYS A 1 97 ? -7.494 -14.559 -7.745 1.00 17.76 86 LYS A C 1
ATOM 800 O O . LYS A 1 97 ? -6.473 -14.182 -8.318 1.00 16.05 86 LYS A O 1
ATOM 806 N N . ALA A 1 98 ? -7.700 -15.818 -7.377 1.00 14.82 87 ALA A N 1
ATOM 807 C CA . ALA A 1 98 ? -6.731 -16.872 -7.694 1.00 11.66 87 ALA A CA 1
ATOM 808 C C . ALA A 1 98 ? -7.024 -17.498 -9.052 1.00 14.58 87 ALA A C 1
ATOM 809 O O . ALA A 1 98 ? -8.147 -17.943 -9.308 1.00 14.86 87 ALA A O 1
ATOM 811 N N . LYS A 1 99 ? -6.005 -17.569 -9.903 1.00 14.72 88 LYS A N 1
ATOM 812 C CA . LYS A 1 99 ? -6.143 -18.229 -11.200 1.00 13.49 88 LYS A CA 1
ATOM 813 C C . LYS A 1 99 ? -4.939 -19.115 -11.483 1.00 12.53 88 LYS A C 1
ATOM 814 O O . LYS A 1 99 ? -3.809 -18.743 -11.175 1.00 15.94 88 LYS A O 1
ATOM 820 N N . VAL A 1 100 ? -5.187 -20.278 -12.074 1.00 14.02 89 VAL A N 1
ATOM 821 C CA . VAL A 1 100 ? -4.113 -21.116 -12.612 1.00 14.11 89 VAL A CA 1
ATOM 822 C C . VAL A 1 100 ? -4.470 -21.435 -14.055 1.00 15.04 89 VAL A C 1
ATOM 823 O O . VAL A 1 100 ? -5.560 -21.951 -14.346 1.00 15.08 89 VAL A O 1
ATOM 827 N N . LYS A 1 101 ? -3.561 -21.102 -14.961 1.00 12.21 90 LYS A N 1
ATOM 828 C CA . LYS A 1 101 ? -3.831 -21.251 -16.382 1.00 13.66 90 LYS A CA 1
ATOM 829 C C . LYS A 1 101 ? -2.940 -22.328 -16.982 1.00 16.89 90 LYS A C 1
ATOM 830 O O . LYS A 1 101 ? -1.795 -22.488 -16.587 1.00 17.01 90 LYS A O 1
ATOM 836 N N . LEU A 1 102 ? -3.477 -23.074 -17.937 1.00 14.99 91 LEU A N 1
ATOM 837 C CA . LEU A 1 102 ? -2.671 -24.039 -18.662 1.00 14.43 91 LEU A CA 1
ATOM 838 C C . LEU A 1 102 ? -2.404 -23.468 -20.039 1.00 19.12 91 LEU A C 1
ATOM 839 O O . LEU A 1 102 ? -3.319 -23.007 -20.708 1.00 22.01 91 LEU A O 1
ATOM 844 N N . ARG A 1 103 ? -1.140 -23.479 -20.444 1.00 16.06 92 ARG A N 1
ATOM 845 C CA . ARG A 1 103 ? -0.741 -22.839 -21.692 1.00 17.63 92 ARG A CA 1
ATOM 846 C C . ARG A 1 103 ? 0.261 -23.685 -22.452 1.00 20.51 92 ARG A C 1
ATOM 847 O O . ARG A 1 103 ? 0.859 -24.610 -21.897 1.00 18.22 92 ARG A O 1
ATOM 855 N N . LYS A 1 104 ? 0.433 -23.359 -23.731 1.00 16.63 93 LYS A N 1
ATOM 856 C CA . LYS A 1 104 ? 1.426 -24.020 -24.559 1.00 20.19 93 LYS A CA 1
ATOM 857 C C . LYS A 1 104 ? 2.846 -23.600 -24.176 1.00 19.95 93 LYS A C 1
ATOM 858 O O . LYS A 1 104 ? 3.797 -24.357 -24.380 1.00 18.51 93 LYS A O 1
ATOM 864 N N . GLU A 1 105 ? 2.982 -22.388 -23.631 1.00 16.58 94 GLU A N 1
ATOM 865 C CA . GLU A 1 105 ? 4.274 -21.836 -23.226 1.00 16.31 94 GLU A CA 1
ATOM 866 C C . GLU A 1 105 ? 4.057 -21.057 -21.930 1.00 14.27 94 GLU A C 1
ATOM 867 O O . GLU A 1 105 ? 2.955 -20.551 -21.704 1.00 22.26 94 GLU A O 1
ATOM 873 N N . ILE A 1 106 ? 5.073 -20.927 -21.084 1.00 16.36 95 ILE A N 1
ATOM 874 C CA . ILE A 1 106 ? 4.874 -20.121 -19.862 1.00 15.99 95 ILE A CA 1
ATOM 875 C C . ILE A 1 106 ? 4.930 -18.623 -20.154 1.00 19.04 95 ILE A C 1
ATOM 876 O O . ILE A 1 106 ? 4.463 -17.806 -19.357 1.00 20.21 95 ILE A O 1
ATOM 881 N N . VAL A 1 107 ? 5.524 -18.275 -21.291 1.00 17.37 96 VAL A N 1
ATOM 882 C CA . VAL A 1 107 ? 5.428 -16.932 -21.853 1.00 17.74 96 VAL A CA 1
ATOM 883 C C . VAL A 1 107 ? 5.462 -17.124 -23.376 1.00 17.19 96 VAL A C 1
ATOM 884 O O . VAL A 1 107 ? 6.316 -17.842 -23.906 1.00 17.16 96 VAL A O 1
ATOM 888 N N . THR A 1 108 ? 4.499 -16.532 -24.066 1.00 18.29 97 THR A N 1
ATOM 889 C CA . THR A 1 108 ? 4.198 -16.935 -25.437 1.00 17.71 97 THR A CA 1
ATOM 890 C C . THR A 1 108 ? 4.991 -16.146 -26.462 1.00 17.91 97 THR A C 1
ATOM 891 O O . THR A 1 108 ? 4.677 -14.988 -26.734 1.00 19.39 97 THR A O 1
ATOM 903 N N . GLY A 1 110 ? 5.718 -17.870 -29.428 1.00 21.89 99 GLY A N 1
ATOM 904 C CA . GLY A 1 110 ? 5.139 -18.446 -30.630 1.00 25.84 99 GLY A CA 1
ATOM 905 C C . GLY A 1 110 ? 6.117 -19.194 -31.520 1.00 28.62 99 GLY A C 1
ATOM 906 O O . GLY A 1 110 ? 5.806 -19.484 -32.678 1.00 29.78 99 GLY A O 1
ATOM 907 N N . VAL A 1 111 ? 7.295 -19.508 -30.986 1.00 23.63 100 VAL A N 1
ATOM 908 C CA . VAL A 1 111 ? 8.300 -20.263 -31.729 1.00 28.25 100 VAL A CA 1
ATOM 909 C C . VAL A 1 111 ? 8.495 -21.643 -31.106 1.00 31.69 100 VAL A C 1
ATOM 910 O O . VAL A 1 111 ? 8.807 -21.764 -29.922 1.00 33.06 100 VAL A O 1
ATOM 914 N N . GLN A 1 112 ? 8.316 -22.669 -31.931 1.00 39.12 101 GLN A N 1
ATOM 915 C CA . GLN A 1 112 ? 8.263 -24.068 -31.505 1.00 51.29 101 GLN A CA 1
ATOM 916 C C . GLN A 1 112 ? 9.376 -24.544 -30.569 1.00 53.08 101 GLN A C 1
ATOM 917 O O . GLN A 1 112 ? 9.126 -24.800 -29.389 1.00 58.49 101 GLN A O 1
ATOM 923 N N . LYS A 1 113 ? 10.594 -24.681 -31.087 1.00 49.87 102 LYS A N 1
ATOM 924 C CA . LYS A 1 113 ? 11.650 -25.350 -30.324 1.00 53.22 102 LYS A CA 1
ATOM 925 C C . LYS A 1 113 ? 12.687 -24.413 -29.707 1.00 52.54 102 LYS A C 1
ATOM 926 O O . LYS A 1 113 ? 13.888 -24.555 -29.939 1.00 56.74 102 LYS A O 1
ATOM 932 N N . VAL A 1 114 ? 12.223 -23.463 -28.906 1.00 47.67 103 VAL A N 1
ATOM 933 C CA . VAL A 1 114 ? 13.138 -22.583 -28.198 1.00 45.62 103 VAL A CA 1
ATOM 934 C C . VAL A 1 114 ? 13.544 -23.222 -26.879 1.00 48.22 103 VAL A C 1
ATOM 935 O O . VAL A 1 114 ? 12.712 -23.421 -25.994 1.00 46.86 103 VAL A O 1
ATOM 939 N N . ASP A 1 115 ? 14.825 -23.554 -26.762 1.00 50.34 104 ASP A N 1
ATOM 940 C CA . ASP A 1 115 ? 15.346 -24.182 -25.557 1.00 53.89 104 ASP A CA 1
ATOM 941 C C . ASP A 1 115 ? 16.142 -23.168 -24.753 1.00 47.10 104 ASP A C 1
ATOM 942 O O . ASP A 1 115 ? 17.231 -22.777 -25.154 1.00 50.66 104 ASP A O 1
ATOM 947 N N . PRO A 1 116 ? 15.590 -22.726 -23.618 1.00 44.81 105 PRO A N 1
ATOM 948 C CA . PRO A 1 116 ? 16.239 -21.708 -22.787 1.00 47.68 105 PRO A CA 1
ATOM 949 C C . PRO A 1 116 ? 17.404 -22.267 -21.957 1.00 50.98 105 PRO A C 1
ATOM 950 O O . PRO A 1 116 ? 18.094 -21.518 -21.263 1.00 49.36 105 PRO A O 1
ATOM 954 N N . SER A 1 117 ? 17.634 -23.573 -22.038 1.00 57.72 106 SER A N 1
ATOM 955 C CA . SER A 1 117 ? 18.933 -24.108 -21.656 1.00 67.22 106 SER A CA 1
ATOM 956 C C . SER A 1 117 ? 19.877 -23.625 -22.753 1.00 75.91 106 SER A C 1
ATOM 957 O O . SER A 1 117 ? 19.411 -23.191 -23.802 1.00 78.86 106 SER A O 1
ATOM 960 N N . TYR A 1 118 ? 21.184 -23.690 -22.518 1.00 79.94 107 TYR A N 1
ATOM 961 C CA . TYR A 1 118 ? 22.176 -23.106 -23.431 1.00 82.54 107 TYR A CA 1
ATOM 962 C C . TYR A 1 118 ? 22.124 -21.573 -23.428 1.00 73.63 107 TYR A C 1
ATOM 963 O O . TYR A 1 118 ? 22.557 -20.931 -24.386 1.00 76.93 107 TYR A O 1
ATOM 972 N N . ASN A 1 119 ? 21.575 -20.990 -22.366 1.00 58.63 108 ASN A N 1
ATOM 973 C CA . ASN A 1 119 ? 21.658 -19.545 -22.166 1.00 45.76 108 ASN A CA 1
ATOM 974 C C . ASN A 1 119 ? 22.890 -19.197 -21.326 1.00 41.73 108 ASN A C 1
ATOM 975 O O . ASN A 1 119 ? 23.147 -18.034 -21.031 1.00 29.37 108 ASN A O 1
ATOM 980 N N . ALA A 1 120 ? 23.648 -20.221 -20.942 1.00 48.05 109 ALA A N 1
ATOM 981 C CA . ALA A 1 120 ? 24.823 -20.035 -20.091 1.00 47.97 109 ALA A CA 1
ATOM 982 C C . ALA A 1 120 ? 25.804 -19.026 -20.680 1.00 35.75 109 ALA A C 1
ATOM 983 O O . ALA A 1 120 ? 26.134 -19.091 -21.862 1.00 38.57 109 ALA A O 1
ATOM 985 N N . GLY A 1 121 ? 26.241 -18.081 -19.851 1.00 31.01 110 GLY A N 1
ATOM 986 C CA . GLY A 1 121 ? 27.207 -17.078 -20.267 1.00 30.60 110 GLY A CA 1
ATOM 987 C C . GLY A 1 121 ? 26.573 -15.786 -20.750 1.00 30.70 110 GLY A C 1
ATOM 988 O O . GLY A 1 121 ? 27.275 -14.823 -21.056 1.00 30.11 110 GLY A O 1
ATOM 989 N N . THR A 1 122 ? 25.243 -15.748 -20.808 1.00 27.88 111 THR A N 1
ATOM 990 C CA . THR A 1 122 ? 24.557 -14.584 -21.367 1.00 27.77 111 THR A CA 1
ATOM 991 C C . THR A 1 122 ? 23.940 -13.680 -20.295 1.00 25.04 111 THR A C 1
ATOM 992 O O . THR A 1 122 ? 23.456 -12.591 -20.604 1.00 23.41 111 THR A O 1
ATOM 996 N N . TYR A 1 123 ? 23.960 -14.125 -19.042 1.00 23.29 112 TYR A N 1
ATOM 997 C CA . TYR A 1 123 ? 23.324 -13.377 -17.956 1.00 22.32 112 TYR A CA 1
ATOM 998 C C . TYR A 1 123 ? 24.242 -12.319 -17.364 1.00 27.89 112 TYR A C 1
ATOM 999 O O . TYR A 1 123 ? 25.387 -12.602 -17.029 1.00 32.55 112 TYR A O 1
ATOM 1008 N N . LEU A 1 124 ? 23.725 -11.105 -17.225 1.00 22.47 113 LEU A N 1
ATOM 1009 C CA . LEU A 1 124 ? 24.447 -10.033 -16.559 1.00 20.74 113 LEU A CA 1
ATOM 1010 C C . LEU A 1 124 ? 23.747 -9.702 -15.252 1.00 19.83 113 LEU A C 1
ATOM 1011 O O . LEU A 1 124 ? 22.536 -9.543 -15.217 1.00 16.07 113 LEU A O 1
ATOM 1016 N N . SER A 1 125 ? 24.521 -9.617 -14.173 1.00 23.35 114 SER A N 1
ATOM 1017 C CA . SER A 1 125 ? 23.996 -9.199 -12.882 1.00 21.48 114 SER A CA 1
ATOM 1018 C C . SER A 1 125 ? 23.660 -7.722 -13.019 1.00 21.60 114 SER A C 1
ATOM 1019 O O . SER A 1 125 ? 24.146 -7.071 -13.942 1.00 21.15 114 SER A O 1
ATOM 1022 N N . PRO A 1 126 ? 22.842 -7.176 -12.103 1.00 22.13 115 PRO A N 1
ATOM 1023 C CA . PRO A 1 126 ? 22.578 -5.731 -12.175 1.00 25.34 115 PRO A CA 1
ATOM 1024 C C . PRO A 1 126 ? 23.850 -4.875 -12.227 1.00 27.00 115 PRO A C 1
ATOM 1025 O O . PRO A 1 126 ? 23.877 -3.864 -12.927 1.00 24.29 115 PRO A O 1
ATOM 1029 N N . GLU A 1 127 ? 24.891 -5.282 -11.507 1.00 25.51 116 GLU A N 1
ATOM 1030 C CA . GLU A 1 127 ? 26.144 -4.531 -11.490 1.00 28.92 116 GLU A CA 1
ATOM 1031 C C . GLU A 1 127 ? 26.886 -4.608 -12.828 1.00 23.73 116 GLU A C 1
ATOM 1032 O O . GLU A 1 127 ? 27.423 -3.608 -13.304 1.00 26.89 116 GLU A O 1
ATOM 1038 N N . GLU A 1 128 ? 26.903 -5.793 -13.431 1.00 25.18 117 GLU A N 1
ATOM 1039 C CA . GLU A 1 128 ? 27.548 -5.982 -14.728 1.00 28.58 117 GLU A CA 1
ATOM 1040 C C . GLU A 1 128 ? 26.798 -5.208 -15.801 1.00 28.17 117 GLU A C 1
ATOM 1041 O O . GLU A 1 128 ? 27.395 -4.516 -16.643 1.00 25.70 117 GLU A O 1
ATOM 1047 N N . TRP A 1 129 ? 25.478 -5.345 -15.753 1.00 23.18 118 TRP A N 1
ATOM 1048 C CA . TRP A 1 129 ? 24.566 -4.667 -16.659 1.00 19.35 118 TRP A CA 1
ATOM 1049 C C . TRP A 1 129 ? 24.758 -3.159 -16.596 1.00 22.38 118 TRP A C 1
ATOM 1050 O O . TRP A 1 129 ? 24.842 -2.491 -17.633 1.00 23.59 118 TRP A O 1
ATOM 1061 N N . HIS A 1 130 ? 24.840 -2.623 -15.378 1.00 19.30 119 HIS A N 1
ATOM 1062 C CA . HIS A 1 130 ? 24.991 -1.181 -15.183 1.00 19.63 119 HIS A CA 1
ATOM 1063 C C . HIS A 1 130 ? 26.187 -0.638 -15.957 1.00 26.13 119 HIS A C 1
ATOM 1064 O O . HIS A 1 130 ? 26.126 0.439 -16.553 1.00 27.53 119 HIS A O 1
ATOM 1071 N N . GLN A 1 131 ? 27.279 -1.390 -15.958 1.00 30.09 120 GLN A N 1
ATOM 1072 C CA . GLN A 1 131 ? 28.462 -0.951 -16.683 1.00 34.54 120 GLN A CA 1
ATOM 1073 C C . GLN A 1 131 ? 28.301 -1.186 -18.182 1.00 34.48 120 GLN A C 1
ATOM 1074 O O . GLN A 1 131 ? 28.648 -0.328 -18.997 1.00 37.10 120 GLN A O 1
ATOM 1080 N N . PHE A 1 132 ? 27.751 -2.344 -18.530 1.00 27.92 121 PHE A N 1
ATOM 1081 C CA . PHE A 1 132 ? 27.621 -2.779 -19.920 1.00 29.71 121 PHE A CA 1
ATOM 1082 C C . PHE A 1 132 ? 26.817 -1.815 -20.796 1.00 29.09 121 PHE A C 1
ATOM 1083 O O . PHE A 1 132 ? 27.244 -1.473 -21.903 1.00 28.80 121 PHE A O 1
ATOM 1091 N N . ILE A 1 133 ? 25.668 -1.367 -20.293 1.00 26.93 122 ILE A N 1
ATOM 1092 C CA . ILE A 1 133 ? 24.733 -0.576 -21.099 1.00 27.17 122 ILE A CA 1
ATOM 1093 C C . ILE A 1 133 ? 25.036 0.926 -21.180 1.00 29.44 122 ILE A C 1
ATOM 1094 O O . ILE A 1 133 ? 24.294 1.677 -21.810 1.00 27.50 122 ILE A O 1
ATOM 1099 N N . GLN A 1 134 ? 26.122 1.363 -20.552 1.00 27.24 123 GLN A N 1
ATOM 1100 C CA . GLN A 1 134 ? 26.577 2.744 -20.723 1.00 31.06 123 GLN A CA 1
ATOM 1101 C C . GLN A 1 134 ? 27.359 2.922 -22.023 1.00 34.39 123 GLN A C 1
ATOM 1102 O O . GLN A 1 134 ? 27.606 4.044 -22.458 1.00 32.97 123 GLN A O 1
ATOM 1108 N N . ASP A 1 135 ? 27.750 1.809 -22.636 1.00 32.00 124 ASP A N 1
ATOM 1109 C CA . ASP A 1 135 ? 28.444 1.831 -23.921 1.00 30.73 124 ASP A CA 1
ATOM 1110 C C . ASP A 1 135 ? 27.466 2.235 -25.030 1.00 24.08 124 ASP A C 1
ATOM 1111 O O . ASP A 1 135 ? 26.535 1.489 -25.339 1.00 24.41 124 ASP A O 1
ATOM 1116 N N . PRO A 1 136 ? 27.677 3.411 -25.637 1.00 25.05 125 PRO A N 1
ATOM 1117 C CA . PRO A 1 136 ? 26.781 3.863 -26.710 1.00 30.55 125 PRO A CA 1
ATOM 1118 C C . PRO A 1 136 ? 26.772 2.927 -27.929 1.00 32.92 125 PRO A C 1
ATOM 1119 O O . PRO A 1 136 ? 25.834 2.994 -28.737 1.00 34.38 125 PRO A O 1
ATOM 1123 N N . ASN A 1 137 ? 27.776 2.059 -28.047 1.00 26.48 126 ASN A N 1
ATOM 1124 C CA . ASN A 1 137 ? 27.826 1.107 -29.152 1.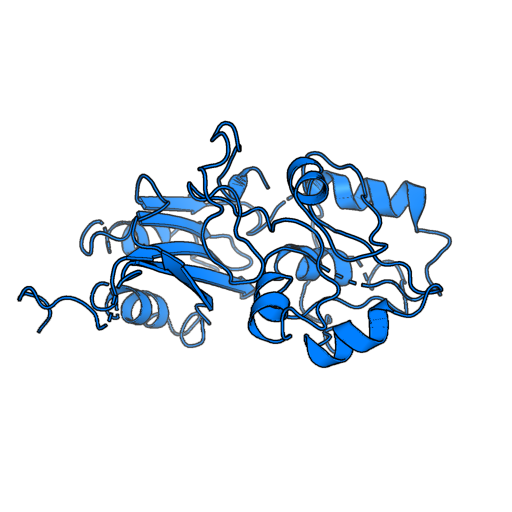00 29.84 126 ASN A CA 1
ATOM 1125 C C . ASN A 1 137 ? 27.034 -0.178 -28.905 1.00 31.53 126 ASN A C 1
ATOM 1126 O O . ASN A 1 137 ? 26.812 -0.961 -29.832 1.00 33.66 126 ASN A O 1
ATOM 1131 N N . VAL A 1 138 ? 26.606 -0.391 -27.663 1.00 23.39 127 VAL A N 1
ATOM 1132 C CA . VAL A 1 138 ? 25.745 -1.530 -27.329 1.00 22.18 127 VAL A CA 1
ATOM 1133 C C . VAL A 1 138 ? 24.338 -1.284 -27.842 1.00 26.50 127 VAL A C 1
ATOM 1134 O O . VAL A 1 138 ? 23.812 -0.175 -27.735 1.00 28.36 127 VAL A O 1
ATOM 1138 N N . ILE A 1 139 ? 23.735 -2.312 -28.425 1.00 22.00 128 ILE A N 1
ATOM 1139 C CA . ILE A 1 139 ? 22.342 -2.224 -28.826 1.00 20.45 128 ILE A CA 1
ATOM 1140 C C . ILE A 1 139 ? 21.503 -2.637 -27.636 1.00 19.61 128 ILE A C 1
ATOM 1141 O O . ILE A 1 139 ? 21.355 -3.819 -27.339 1.00 20.29 128 ILE A O 1
ATOM 1146 N N . LEU A 1 140 ? 20.971 -1.644 -26.941 1.00 18.91 129 LEU A N 1
ATOM 1147 C CA . LEU A 1 140 ? 20.205 -1.876 -25.736 1.00 17.87 129 LEU A CA 1
ATOM 1148 C C . LEU A 1 140 ? 18.761 -2.028 -26.156 1.00 20.88 129 LEU A C 1
ATOM 1149 O O . LEU A 1 140 ? 18.142 -1.076 -26.632 1.00 20.66 129 LEU A O 1
ATOM 1154 N N . LEU A 1 141 ? 18.229 -3.227 -25.970 1.00 16.63 130 LEU A N 1
ATOM 1155 C CA . LEU A 1 141 ? 16.937 -3.584 -26.533 1.00 16.29 130 LEU A CA 1
ATOM 1156 C C . LEU A 1 141 ? 15.922 -3.988 -25.474 1.00 16.73 130 LEU A C 1
ATOM 1157 O O . LEU A 1 141 ? 16.096 -4.994 -24.757 1.00 16.94 130 LEU A O 1
ATOM 1162 N N . ASP A 1 142 ? 14.853 -3.206 -25.368 1.00 15.20 131 ASP A N 1
ATOM 1163 C CA . ASP A 1 142 ? 13.753 -3.572 -24.474 1.00 14.40 131 ASP A CA 1
ATOM 1164 C C . ASP A 1 142 ? 13.032 -4.744 -25.159 1.00 18.49 131 ASP A C 1
ATOM 1165 O O . ASP A 1 142 ? 12.822 -4.711 -26.376 1.00 20.46 131 ASP A O 1
ATOM 1170 N N . THR A 1 143 ? 12.693 -5.799 -24.420 1.00 13.54 132 THR A N 1
ATOM 1171 C CA . THR A 1 143 ? 11.919 -6.902 -25.017 1.00 14.48 132 THR A CA 1
ATOM 1172 C C . THR A 1 143 ? 10.429 -6.809 -24.660 1.00 16.88 132 THR A C 1
ATOM 1173 O O . THR A 1 143 ? 9.638 -7.689 -25.013 1.00 17.42 132 THR A O 1
ATOM 1177 N N . ARG A 1 144 ? 10.061 -5.744 -23.953 1.00 16.64 133 ARG A N 1
ATOM 1178 C CA . ARG A 1 144 ? 8.699 -5.592 -23.466 1.00 12.78 133 ARG A CA 1
ATOM 1179 C C . ARG A 1 144 ? 7.770 -4.962 -24.501 1.00 16.36 133 ARG A C 1
ATOM 1180 O O . ARG A 1 144 ? 8.204 -4.541 -25.572 1.00 18.01 133 ARG A O 1
ATOM 1188 N N . ASN A 1 145 ? 6.486 -4.924 -24.176 1.00 16.14 134 ASN A N 1
ATOM 1189 C CA . ASN A 1 145 ? 5.480 -4.428 -25.105 1.00 16.40 134 ASN A CA 1
ATOM 1190 C C . ASN A 1 145 ? 5.413 -2.908 -25.036 1.00 14.69 134 ASN A C 1
ATOM 1191 O O . ASN A 1 145 ? 5.985 -2.304 -24.126 1.00 17.51 134 ASN A O 1
ATOM 1196 N N . ASP A 1 146 ? 4.728 -2.295 -25.991 1.00 17.00 135 ASP A N 1
ATOM 1197 C CA . ASP A 1 146 ? 4.781 -0.842 -26.144 1.00 17.13 135 ASP A CA 1
ATOM 1198 C C . ASP A 1 146 ? 4.281 -0.094 -24.905 1.00 18.33 135 ASP A C 1
ATOM 1199 O O . ASP A 1 146 ? 4.885 0.905 -24.487 1.00 19.03 135 ASP A O 1
ATOM 1204 N N . TYR A 1 147 ? 3.209 -0.601 -24.298 1.00 18.47 136 TYR A N 1
ATOM 1205 C CA . TYR A 1 147 ? 2.666 0.004 -23.073 1.00 20.02 136 TYR A CA 1
ATOM 1206 C C . TYR A 1 147 ? 3.656 0.009 -21.906 1.00 20.33 136 TYR A C 1
ATOM 1207 O O . TYR A 1 147 ? 3.602 0.895 -21.037 1.00 21.80 136 TYR A O 1
ATOM 1216 N N . GLU A 1 148 ? 4.559 -0.970 -21.888 1.00 16.13 137 GLU A N 1
ATOM 1217 C CA . GLU A 1 148 ? 5.577 -1.052 -20.847 1.00 14.60 137 GLU A CA 1
ATOM 1218 C C . GLU A 1 148 ? 6.689 -0.045 -21.109 1.00 14.90 137 GLU A C 1
ATOM 1219 O O . GLU A 1 148 ? 7.065 0.718 -20.216 1.00 16.21 137 GLU A O 1
ATOM 1225 N N . TYR A 1 149 ? 7.206 -0.043 -22.334 1.00 14.48 138 TYR A N 1
ATOM 1226 C CA . TYR A 1 149 ? 8.263 0.878 -22.722 1.00 15.03 138 TYR A CA 1
ATOM 1227 C C . TYR A 1 149 ? 7.880 2.344 -22.479 1.00 15.76 138 TYR A C 1
ATOM 1228 O O . TYR A 1 149 ? 8.697 3.132 -22.019 1.00 17.82 138 TYR A O 1
ATOM 1237 N N . GLU A 1 150 ? 6.634 2.698 -22.758 1.00 19.32 139 GLU A N 1
ATOM 1238 C CA . GLU A 1 150 ? 6.224 4.094 -22.648 1.00 23.30 139 GLU A CA 1
ATOM 1239 C C . GLU A 1 150 ? 6.208 4.598 -21.201 1.00 22.22 139 GLU A C 1
ATOM 1240 O O . GLU A 1 150 ? 6.403 5.784 -20.952 1.00 20.47 139 GLU A O 1
ATOM 1246 N N . LEU A 1 151 ? 5.975 3.705 -20.246 1.00 16.85 140 LEU A N 1
ATOM 1247 C CA . LEU A 1 151 ? 5.974 4.108 -18.843 1.00 20.01 140 LEU A CA 1
ATOM 1248 C C . LEU A 1 151 ? 7.377 4.338 -18.302 1.00 20.26 140 LEU A C 1
ATOM 1249 O O . LEU A 1 151 ? 7.582 5.117 -17.371 1.00 16.39 140 LEU A O 1
ATOM 1254 N N . GLY A 1 152 ? 8.346 3.633 -18.872 1.00 17.09 141 GLY A N 1
ATOM 1255 C CA . GLY A 1 152 ? 9.705 3.742 -18.396 1.00 18.69 141 GLY A CA 1
ATOM 1256 C C . GLY A 1 152 ? 10.579 2.703 -19.046 1.00 18.33 141 GLY A C 1
ATOM 1257 O O . GLY A 1 152 ? 10.085 1.675 -19.509 1.00 16.29 141 GLY A O 1
ATOM 1258 N N . THR A 1 153 ? 11.878 2.971 -19.071 1.00 16.95 142 THR A N 1
ATOM 1259 C CA . THR A 1 153 ? 12.832 2.055 -19.674 1.00 18.37 142 THR A CA 1
ATOM 1260 C C . THR A 1 153 ? 14.238 2.430 -19.234 1.00 18.19 142 THR A C 1
ATOM 1261 O O . THR A 1 153 ? 14.435 3.408 -18.508 1.00 18.20 142 THR A O 1
ATOM 1265 N N . PHE A 1 154 ? 15.223 1.646 -19.651 1.00 15.31 143 PHE A N 1
ATOM 1266 C CA . PHE A 1 154 ? 16.601 2.033 -19.399 1.00 19.78 143 PHE A CA 1
ATOM 1267 C C . PHE A 1 154 ? 17.007 3.170 -20.320 1.00 21.52 143 PHE A C 1
ATOM 1268 O O . PHE A 1 154 ? 16.596 3.218 -21.482 1.00 18.51 143 PHE A O 1
ATOM 1276 N N . LYS A 1 155 ? 17.824 4.074 -19.792 1.00 17.63 144 LYS A N 1
ATOM 1277 C CA . LYS A 1 155 ? 18.386 5.151 -20.588 1.00 18.75 144 LYS A CA 1
ATOM 1278 C C . LYS A 1 155 ? 18.973 4.588 -21.886 1.00 22.25 144 LYS A C 1
ATOM 1279 O O . LYS A 1 155 ? 19.756 3.635 -21.843 1.00 21.00 144 LYS A O 1
ATOM 1285 N N . ASN A 1 156 ? 18.557 5.164 -23.018 1.00 19.49 145 ASN A N 1
ATOM 1286 C CA . ASN A 1 156 ? 19.033 4.802 -24.370 1.00 19.94 145 ASN A CA 1
ATOM 1287 C C . ASN A 1 156 ? 18.443 3.536 -24.961 1.00 19.19 145 ASN A C 1
ATOM 1288 O O . ASN A 1 156 ? 18.804 3.150 -26.071 1.00 19.89 145 ASN A O 1
ATOM 1293 N N . ALA A 1 157 ? 17.542 2.888 -24.233 1.00 1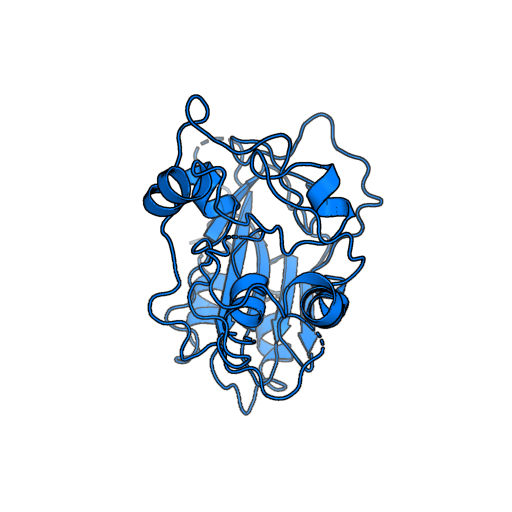8.20 146 ALA A N 1
ATOM 1294 C CA . ALA A 1 157 ? 16.959 1.643 -24.721 1.00 18.69 146 ALA A CA 1
ATOM 1295 C C . ALA A 1 157 ? 16.085 1.838 -25.959 1.00 22.97 146 ALA A C 1
ATOM 1296 O O . ALA A 1 157 ? 15.386 2.843 -26.102 1.00 18.29 146 ALA A O 1
ATOM 1298 N N . ILE A 1 158 ? 16.161 0.867 -26.860 1.00 17.88 147 ILE A N 1
ATOM 1299 C CA . ILE A 1 158 ? 15.334 0.821 -28.047 1.00 18.25 147 ILE A CA 1
ATOM 1300 C C . ILE A 1 158 ? 13.995 0.159 -27.738 1.00 17.48 147 ILE A C 1
ATOM 1301 O O . ILE A 1 158 ? 13.933 -0.850 -27.025 1.00 17.30 147 ILE A O 1
ATOM 1306 N N . ASN A 1 159 ? 12.932 0.740 -28.276 1.00 18.36 148 ASN A N 1
ATOM 1307 C CA . ASN A 1 159 ? 11.593 0.169 -28.219 1.00 17.67 148 ASN A CA 1
ATOM 1308 C C . ASN A 1 159 ? 11.321 -0.655 -29.476 1.00 17.79 148 ASN A C 1
ATOM 1309 O O . ASN A 1 159 ? 11.355 -0.115 -30.580 1.00 18.73 148 ASN A O 1
ATOM 1314 N N . PRO A 1 160 ? 11.044 -1.963 -29.326 1.00 17.17 149 PRO A N 1
ATOM 1315 C CA . PRO A 1 160 ? 10.761 -2.763 -30.527 1.00 17.65 149 PRO A CA 1
ATOM 1316 C C . PRO A 1 160 ? 9.366 -2.445 -31.049 1.00 19.54 149 PRO A C 1
ATOM 1317 O O . PRO A 1 160 ? 9.025 -2.792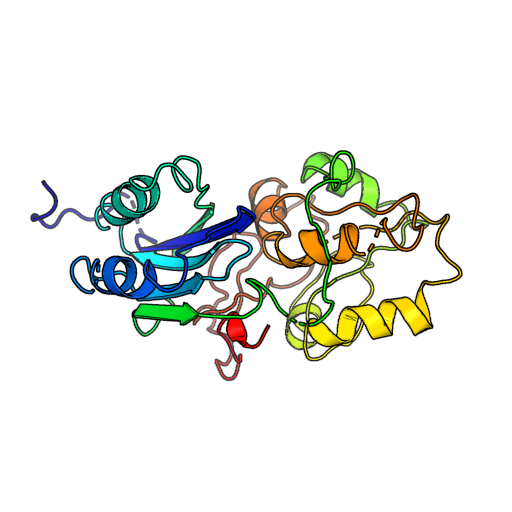 -32.187 1.00 21.16 149 PRO A O 1
ATOM 1321 N N . ASP A 1 161 ? 8.591 -1.745 -30.219 1.00 17.83 150 ASP A N 1
ATOM 1322 C CA . ASP A 1 161 ? 7.238 -1.314 -30.558 1.00 21.49 150 ASP A CA 1
ATOM 1323 C C . ASP A 1 161 ? 6.384 -2.515 -30.944 1.00 23.17 150 ASP A C 1
ATOM 1324 O O . ASP A 1 161 ? 5.891 -2.609 -32.077 1.00 24.01 150 ASP A O 1
ATOM 1329 N N . ILE A 1 162 ? 6.236 -3.443 -29.999 1.00 17.32 151 ILE A N 1
ATOM 1330 C CA . ILE A 1 162 ? 5.400 -4.614 -30.222 1.00 17.26 151 ILE A CA 1
ATOM 1331 C C . ILE A 1 162 ? 4.215 -4.601 -29.269 1.00 19.53 151 ILE A C 1
ATOM 1332 O O . ILE A 1 162 ? 4.301 -4.055 -28.170 1.00 21.15 151 ILE A O 1
ATOM 1337 N N . GLU A 1 163 ? 3.105 -5.192 -29.698 1.00 21.60 152 GLU A N 1
ATOM 1338 C CA . GLU A 1 163 ? 1.912 -5.236 -28.865 1.00 22.55 152 GLU A CA 1
ATOM 1339 C C . GLU A 1 163 ? 1.892 -6.487 -27.991 1.00 21.02 152 GLU A C 1
ATOM 1340 O O . GLU A 1 163 ? 1.272 -6.512 -26.940 1.00 20.64 152 GLU A O 1
ATOM 1346 N N . ASN A 1 164 ? 2.553 -7.537 -28.461 1.00 23.38 153 ASN A N 1
ATOM 1347 C CA . ASN A 1 164 ? 2.588 -8.815 -27.763 1.00 24.62 153 ASN A CA 1
ATOM 1348 C C . ASN A 1 164 ? 3.953 -9.424 -28.002 1.00 21.43 153 ASN A C 1
ATOM 1349 O O . ASN A 1 164 ? 4.568 -9.177 -29.037 1.00 17.98 153 ASN A O 1
ATOM 1354 N N . PHE A 1 165 ? 4.406 -10.234 -27.053 1.00 19.43 154 PHE A N 1
ATOM 1355 C CA . PHE A 1 165 ? 5.715 -10.863 -27.125 1.00 16.41 154 PHE A CA 1
ATOM 1356 C C . PHE A 1 165 ? 5.880 -11.740 -28.371 1.00 17.12 154 PHE A C 1
ATOM 1357 O O . PHE A 1 165 ? 6.987 -11.892 -28.875 1.00 19.30 154 PHE A O 1
ATOM 1365 N N . ARG A 1 166 ? 4.788 -12.298 -28.892 1.00 18.10 155 ARG A N 1
ATOM 1366 C CA . ARG A 1 166 ? 4.907 -13.175 -30.050 1.00 18.92 155 ARG A CA 1
ATOM 1367 C C . ARG A 1 166 ? 5.314 -12.400 -31.309 1.00 18.89 155 ARG A C 1
ATOM 1368 O O . ARG A 1 166 ? 5.618 -12.993 -32.337 1.00 20.19 155 ARG A O 1
ATOM 1376 N N . GLU A 1 167 ? 5.314 -11.074 -31.218 1.00 17.45 156 GLU A N 1
ATOM 1377 C CA . GLU A 1 167 ? 5.731 -10.231 -32.331 1.00 21.06 156 GLU A CA 1
ATOM 1378 C C . GLU A 1 167 ? 7.241 -9.992 -32.336 1.00 18.55 156 GLU A C 1
ATOM 1379 O O . GLU A 1 167 ? 7.791 -9.421 -33.295 1.00 19.48 156 GLU A O 1
ATOM 1385 N N . PHE A 1 168 ? 7.910 -10.434 -31.272 1.00 18.44 157 PHE A N 1
ATOM 1386 C CA . PHE A 1 168 ? 9.344 -10.234 -31.142 1.00 18.44 157 PHE A CA 1
ATOM 1387 C C . PHE A 1 168 ? 10.200 -10.917 -32.221 1.00 18.24 157 PHE A C 1
ATOM 1388 O O . PHE A 1 168 ? 11.095 -10.280 -32.759 1.00 17.88 157 PHE A O 1
ATOM 1396 N N . PRO A 1 169 ? 9.949 -12.209 -32.532 1.00 20.98 158 PRO A N 1
ATOM 1397 C CA . PRO A 1 169 ? 10.766 -12.827 -33.589 1.00 21.08 158 PRO A CA 1
ATOM 1398 C C . PRO A 1 169 ? 10.696 -12.073 -34.912 1.00 22.09 158 PRO A C 1
ATOM 1399 O O . PRO A 1 169 ? 11.711 -11.931 -35.590 1.00 23.13 158 PRO A O 1
ATOM 1403 N N . ASP A 1 170 ? 9.520 -11.578 -35.276 1.00 23.08 159 ASP A N 1
ATOM 1404 C CA . ASP A 1 170 ? 9.415 -10.802 -36.513 1.00 22.50 159 ASP A CA 1
ATOM 1405 C C . ASP A 1 170 ? 10.265 -9.531 -36.435 1.00 22.57 159 ASP A C 1
ATOM 1406 O O . ASP A 1 170 ? 10.842 -9.098 -37.438 1.00 24.59 159 ASP A O 1
ATOM 1411 N N . TYR A 1 171 ? 10.342 -8.941 -35.247 1.00 23.22 160 TYR A N 1
ATOM 1412 C CA . TYR A 1 171 ? 11.155 -7.747 -35.043 1.00 24.20 160 TYR A CA 1
ATOM 1413 C C . TYR A 1 171 ? 12.634 -8.041 -35.273 1.00 20.26 160 TYR A C 1
ATOM 1414 O O . TYR A 1 171 ? 13.322 -7.263 -35.918 1.00 21.00 160 TYR A O 1
ATOM 1423 N N . VAL A 1 172 ? 13.109 -9.163 -34.739 1.00 24.00 161 VAL A N 1
ATOM 1424 C CA . VAL A 1 172 ? 14.487 -9.596 -34.943 1.00 23.89 161 VAL A CA 1
ATOM 1425 C C . VAL A 1 172 ? 14.729 -9.820 -36.421 1.00 25.80 161 VAL A C 1
ATOM 1426 O O . VAL A 1 172 ? 15.727 -9.360 -36.984 1.00 24.14 161 VAL A O 1
ATOM 1430 N N . GLN A 1 173 ? 13.802 -10.530 -37.055 1.00 24.29 162 GLN A N 1
ATOM 1431 C CA . GLN A 1 173 ? 13.974 -10.892 -38.457 1.00 25.05 162 GLN A CA 1
ATOM 1432 C C . GLN A 1 173 ? 14.092 -9.682 -39.377 1.00 29.29 162 GLN A C 1
ATOM 1433 O O . GLN A 1 173 ? 14.872 -9.693 -40.332 1.00 30.77 162 GLN A O 1
ATOM 1439 N N . ARG A 1 174 ? 13.344 -8.628 -39.088 1.00 29.03 163 ARG A N 1
ATOM 1440 C CA . ARG A 1 174 ? 13.362 -7.476 -39.984 1.00 37.88 163 ARG A CA 1
ATOM 1441 C C . ARG A 1 174 ? 14.338 -6.369 -39.574 1.00 36.84 163 ARG A C 1
ATOM 1442 O O . ARG A 1 174 ? 14.643 -5.495 -40.382 1.00 37.57 163 ARG A O 1
ATOM 1450 N N . ASN A 1 175 ? 14.857 -6.423 -38.348 1.00 29.51 164 ASN A N 1
ATOM 1451 C CA . ASN A 1 175 ? 15.719 -5.346 -37.846 1.00 26.93 164 ASN A CA 1
ATOM 1452 C C . ASN A 1 175 ? 17.142 -5.714 -37.417 1.00 31.26 164 ASN A C 1
ATOM 1453 O O . ASN A 1 175 ? 18.041 -4.875 -37.480 1.00 31.41 164 ASN A O 1
ATOM 1458 N N . LEU A 1 176 ? 17.357 -6.946 -36.972 1.00 26.05 165 LEU A N 1
ATOM 1459 C CA . LEU A 1 176 ? 18.633 -7.274 -36.337 1.00 25.51 165 LEU A CA 1
ATOM 1460 C C . LEU A 1 176 ? 19.459 -8.348 -37.038 1.00 27.24 165 LEU A C 1
ATOM 1461 O O . LEU A 1 176 ? 20.549 -8.674 -36.575 1.00 25.75 165 LEU A O 1
ATOM 1466 N N . ILE A 1 177 ? 18.953 -8.900 -38.139 1.00 30.84 166 ILE A N 1
ATOM 1467 C CA . ILE A 1 177 ? 19.606 -10.048 -38.781 1.00 30.47 166 ILE A CA 1
ATOM 1468 C C . ILE A 1 177 ? 20.999 -9.709 -39.316 1.00 32.97 166 ILE A C 1
ATOM 1469 O O . ILE A 1 177 ? 21.893 -10.558 -39.329 1.00 35.18 166 ILE A O 1
ATOM 1474 N N . ASP A 1 178 ? 21.198 -8.460 -39.726 1.00 32.68 167 ASP A N 1
ATOM 1475 C CA . ASP A 1 178 ? 22.513 -8.031 -40.183 1.00 37.05 167 ASP A CA 1
ATOM 1476 C C . ASP A 1 178 ? 23.406 -7.573 -39.038 1.00 37.54 167 ASP A C 1
ATOM 1477 O O . ASP A 1 178 ? 24.477 -7.019 -39.268 1.00 37.99 167 ASP A O 1
ATOM 1482 N N . LYS A 1 179 ? 22.971 -7.815 -37.804 1.00 37.71 168 LYS A N 1
ATOM 1483 C CA . LYS A 1 179 ? 23.705 -7.325 -36.641 1.00 33.93 168 LYS A CA 1
ATOM 1484 C C . LYS A 1 179 ? 24.093 -8.451 -35.688 1.00 32.92 168 LYS A C 1
ATOM 1485 O O . LYS A 1 179 ? 24.153 -8.256 -34.481 1.00 34.68 168 LYS A O 1
ATOM 1491 N N . LYS A 1 180 ? 24.374 -9.626 -36.239 1.00 33.43 169 LYS A N 1
ATOM 1492 C CA . LYS A 1 180 ? 24.674 -10.804 -35.425 1.00 34.88 169 LYS A CA 1
ATOM 1493 C C . LYS A 1 180 ? 26.014 -10.724 -34.693 1.00 38.23 169 LYS A C 1
ATOM 1494 O O . LYS A 1 180 ? 26.241 -11.446 -33.720 1.00 39.89 169 LYS A O 1
ATOM 1500 N N . ASP A 1 181 ? 26.904 -9.857 -35.163 1.00 39.08 170 ASP A N 1
ATOM 1501 C CA . ASP A 1 181 ? 28.206 -9.707 -34.528 1.00 42.12 170 ASP A CA 1
ATOM 1502 C C . ASP A 1 181 ? 28.247 -8.508 -33.583 1.00 42.79 170 ASP A C 1
ATOM 1503 O O . ASP A 1 181 ? 29.312 -8.129 -33.105 1.00 40.99 170 ASP A O 1
ATOM 1508 N N . LYS A 1 182 ? 27.084 -7.920 -33.311 1.00 37.97 171 LYS A N 1
ATOM 1509 C CA . LYS A 1 182 ? 27.018 -6.732 -32.466 1.00 35.94 171 LYS A CA 1
ATOM 1510 C C . LYS A 1 182 ? 26.650 -7.089 -31.032 1.00 32.32 171 LYS A C 1
ATOM 1511 O O . LYS A 1 182 ? 25.985 -8.100 -30.772 1.00 31.78 171 LYS A O 1
ATOM 1517 N N . LYS A 1 183 ? 27.079 -6.251 -30.097 1.00 24.31 172 LYS A N 1
ATOM 1518 C CA . LYS A 1 183 ? 26.677 -6.425 -28.703 1.00 23.89 172 LYS A CA 1
ATOM 1519 C C . LYS A 1 183 ? 25.202 -6.052 -28.546 1.00 23.45 172 LYS A C 1
ATOM 1520 O O . LYS A 1 183 ? 24.793 -4.926 -28.874 1.00 24.05 172 LYS A O 1
ATOM 1526 N N . ILE A 1 184 ? 24.401 -6.997 -28.069 1.00 20.35 173 ILE A N 1
ATOM 1527 C CA . ILE A 1 184 ? 22.976 -6.749 -27.873 1.00 21.85 173 ILE A CA 1
ATOM 1528 C C . ILE A 1 184 ? 22.583 -7.088 -26.441 1.00 23.07 173 ILE A C 1
ATOM 1529 O O . ILE A 1 184 ? 22.815 -8.194 -25.967 1.00 23.42 173 ILE A O 1
ATOM 1534 N N . ALA A 1 185 ? 21.987 -6.125 -25.752 1.00 17.76 174 ALA A N 1
ATOM 1535 C CA . ALA A 1 185 ? 21.661 -6.292 -24.336 1.00 20.46 174 ALA A CA 1
ATOM 1536 C C . ALA A 1 185 ? 20.154 -6.219 -24.153 1.00 16.01 174 ALA A C 1
ATOM 1537 O O . ALA A 1 185 ? 19.547 -5.212 -24.491 1.00 18.59 174 ALA A O 1
ATOM 1547 N N . PHE A 1 187 ? 16.434 -6.823 -21.829 1.00 15.42 176 PHE A N 1
ATOM 1548 C CA . PHE A 1 187 ? 15.877 -6.797 -20.483 1.00 15.85 176 PHE A CA 1
ATOM 1549 C C . PHE A 1 187 ? 14.364 -6.883 -20.541 1.00 18.24 176 PHE A C 1
ATOM 1550 O O . PHE A 1 187 ? 13.743 -6.519 -21.544 1.00 14.86 176 PHE A O 1
ATOM 1558 N N . CYS A 1 188 ? 13.771 -7.390 -19.468 1.00 11.57 177 CYS A N 1
ATOM 1559 C CA . CYS A 1 188 ? 12.348 -7.227 -19.262 1.00 11.21 177 CYS A CA 1
ATOM 1560 C C . CYS A 1 188 ? 12.113 -7.120 -17.752 1.00 11.15 177 CYS A C 1
ATOM 1561 O O . CYS A 1 188 ? 13.062 -6.958 -16.993 1.00 11.48 177 CYS A O 1
ATOM 1564 N N . THR A 1 189 ? 10.852 -7.154 -17.346 1.00 10.86 178 THR A N 1
ATOM 1565 C CA . THR A 1 189 ? 10.456 -6.912 -15.966 1.00 11.62 178 THR A CA 1
ATOM 1566 C C . THR A 1 189 ? 11.161 -7.807 -14.945 1.00 14.64 178 THR A C 1
ATOM 1567 O O . THR A 1 189 ? 11.791 -7.321 -14.011 1.00 11.92 178 THR A O 1
ATOM 1571 N N . GLY A 1 190 ? 11.034 -9.118 -15.116 1.00 15.26 179 GLY A N 1
ATOM 1572 C CA . GLY A 1 190 ? 11.595 -10.069 -14.166 1.00 13.48 179 GLY A CA 1
ATOM 1573 C C . GLY A 1 190 ? 12.489 -11.138 -14.767 1.00 14.16 179 GLY A C 1
ATOM 1574 O O . GLY A 1 190 ? 12.967 -12.029 -14.050 1.00 13.25 179 GLY A O 1
ATOM 1575 N N . GLY A 1 191 ? 12.717 -11.056 -16.076 1.00 14.44 180 GLY A N 1
ATOM 1576 C CA . GLY A 1 191 ? 13.682 -11.912 -16.748 1.00 13.12 180 GLY A CA 1
ATOM 1577 C C . GLY A 1 191 ? 13.104 -12.951 -17.697 1.00 13.68 180 GLY A C 1
ATOM 1578 O O . GLY A 1 191 ? 13.823 -13.459 -18.561 1.00 14.81 180 GLY A O 1
ATOM 1579 N N . ILE A 1 192 ? 11.818 -13.276 -17.572 1.00 13.29 181 ILE A N 1
ATOM 1580 C CA . ILE A 1 192 ? 11.318 -14.452 -18.302 1.00 10.22 181 ILE A CA 1
ATOM 1581 C C . ILE A 1 192 ? 11.368 -14.342 -19.829 1.00 10.63 181 ILE A C 1
ATOM 1582 O O . ILE A 1 192 ? 11.757 -15.290 -20.504 1.00 13.82 181 ILE A O 1
ATOM 1587 N N . ARG A 1 193 ? 10.984 -13.191 -20.373 1.00 10.72 182 ARG A N 1
ATOM 1588 C CA . ARG A 1 193 ? 11.015 -13.023 -21.822 1.00 11.29 182 ARG A CA 1
ATOM 1589 C C . ARG A 1 193 ? 12.418 -13.126 -22.423 1.00 13.38 182 ARG A C 1
ATOM 1590 O O . ARG A 1 193 ? 12.607 -13.735 -23.481 1.00 13.50 182 ARG A O 1
ATOM 1598 N N . CYS A 1 194 ? 13.401 -12.539 -21.754 1.00 12.83 183 CYS A N 1
ATOM 1599 C CA . CYS A 1 194 ? 14.784 -12.587 -22.242 1.00 16.10 183 CYS A CA 1
ATOM 1600 C C . CYS A 1 194 ? 15.349 -13.998 -22.268 1.00 14.52 183 CYS A C 1
ATOM 1601 O O . CYS A 1 194 ? 16.284 -14.272 -23.009 1.00 15.50 183 CYS A O 1
ATOM 1604 N N . GLU A 1 195 ? 14.797 -14.888 -21.455 1.00 12.64 184 GLU A N 1
ATOM 1605 C CA . GLU A 1 195 ? 15.213 -16.283 -21.512 1.00 13.47 184 GLU A CA 1
ATOM 1606 C C . GLU A 1 195 ? 14.955 -16.833 -22.904 1.00 15.58 184 GLU A C 1
ATOM 1607 O O . GLU A 1 195 ? 15.799 -17.537 -23.467 1.00 19.70 184 GLU A O 1
ATOM 1613 N N . LYS A 1 196 ? 13.792 -16.497 -23.453 1.00 17.31 185 LYS A N 1
ATOM 1614 C CA . LYS A 1 196 ? 13.397 -16.974 -24.774 1.00 17.51 185 LYS A CA 1
ATOM 1615 C C . LYS A 1 196 ? 14.020 -16.168 -25.899 1.00 19.78 185 LYS A C 1
ATOM 1616 O O . LYS A 1 196 ? 14.437 -16.742 -26.905 1.00 18.09 185 LYS A O 1
ATOM 1622 N N . THR A 1 197 ? 14.084 -14.847 -25.746 1.00 15.85 186 THR A N 1
ATOM 1623 C CA . THR A 1 197 ? 14.667 -14.040 -26.814 1.00 19.60 186 THR A CA 1
ATOM 1624 C C . THR A 1 197 ? 16.136 -14.384 -26.996 1.00 20.08 186 THR A C 1
ATOM 1625 O O . THR A 1 197 ? 16.604 -14.508 -28.124 1.00 17.75 186 THR A O 1
ATOM 1629 N N . THR A 1 198 ? 16.859 -14.542 -25.889 1.00 16.16 187 THR A N 1
ATOM 1630 C CA . THR A 1 198 ? 18.296 -14.782 -25.968 1.00 20.34 187 THR A CA 1
ATOM 1631 C C . THR A 1 198 ? 18.566 -16.162 -26.574 1.00 22.96 187 THR A C 1
ATOM 1632 O O . THR A 1 198 ? 19.405 -16.306 -27.466 1.00 22.99 187 THR A O 1
ATOM 1636 N N . ALA A 1 199 ? 17.843 -17.173 -26.097 1.00 21.61 188 ALA A N 1
ATOM 1637 C CA . ALA A 1 199 ? 17.989 -18.528 -26.644 1.00 23.51 188 ALA A CA 1
ATOM 1638 C C . ALA A 1 199 ? 17.675 -18.554 -28.137 1.00 25.76 188 ALA A C 1
ATOM 1639 O O . ALA A 1 199 ? 18.432 -19.115 -28.929 1.00 25.80 188 ALA A O 1
ATOM 1641 N N . TYR A 1 200 ? 16.559 -17.930 -28.506 1.00 24.46 189 TYR A N 1
ATOM 1642 C CA . TYR A 1 200 ? 16.134 -17.835 -29.897 1.00 24.79 189 TYR A CA 1
ATOM 1643 C C . TYR A 1 200 ? 17.212 -17.220 -30.779 1.00 23.11 189 TYR A C 1
ATOM 1644 O O . TYR A 1 200 ? 17.527 -17.744 -31.849 1.00 22.30 189 TYR A O 1
ATOM 1661 N N . LYS A 1 202 ? 20.509 -16.728 -30.011 1.00 26.92 191 LYS A N 1
ATOM 1662 C CA . LYS A 1 202 ? 21.756 -17.484 -29.959 1.00 33.25 191 LYS A CA 1
ATOM 1663 C C . LYS A 1 202 ? 21.731 -18.579 -31.024 1.00 32.56 191 LYS A C 1
ATOM 1664 O O . LYS A 1 202 ? 22.711 -18.787 -31.743 1.00 34.71 191 LYS A O 1
ATOM 1670 N N . GLU A 1 203 ? 20.590 -19.251 -31.136 1.00 31.36 192 GLU A N 1
ATOM 1671 C CA . GLU A 1 203 ? 20.395 -20.297 -32.132 1.00 36.62 192 GLU A CA 1
ATOM 1672 C C . GLU A 1 203 ? 20.483 -19.746 -33.553 1.00 37.19 192 GLU A C 1
ATOM 1673 O O . GLU A 1 203 ? 21.000 -20.410 -34.453 1.00 36.55 192 GLU A O 1
ATOM 1679 N N . LEU A 1 204 ? 19.990 -18.526 -33.743 1.00 30.95 193 LEU A N 1
ATOM 1680 C CA . LEU A 1 204 ? 20.009 -17.881 -35.051 1.00 33.72 193 LEU A CA 1
ATOM 1681 C C . LEU A 1 204 ? 21.423 -17.494 -35.473 1.00 33.53 193 LEU A C 1
ATOM 1682 O O . LEU A 1 204 ? 21.676 -17.231 -36.642 1.00 37.95 193 LEU A O 1
ATOM 1687 N N . GLY A 1 205 ? 22.342 -17.456 -34.513 1.00 32.59 194 GLY A N 1
ATOM 1688 C CA . GLY A 1 205 ? 23.722 -17.128 -34.809 1.00 29.31 194 GLY A CA 1
ATOM 1689 C C . GLY A 1 205 ? 24.186 -15.798 -34.257 1.00 29.99 194 GLY A C 1
ATOM 1690 O O . GLY A 1 205 ? 25.256 -15.304 -34.631 1.00 31.09 194 GLY A O 1
ATOM 1691 N N . PHE A 1 206 ? 23.387 -15.202 -33.373 1.00 30.77 195 PHE A N 1
ATOM 1692 C CA . PHE A 1 206 ? 23.828 -14.001 -32.678 1.00 29.63 195 PHE A CA 1
ATOM 1693 C C . PHE A 1 206 ? 24.904 -14.379 -31.669 1.00 33.03 195 PHE A C 1
ATOM 1694 O O . PHE A 1 206 ? 24.683 -15.240 -30.817 1.00 37.42 195 PHE A O 1
ATOM 1702 N N . GLU A 1 207 ? 26.058 -13.722 -31.760 1.00 35.03 196 GLU A N 1
ATOM 1703 C CA . GLU A 1 207 ? 27.227 -14.115 -30.979 1.00 39.95 196 GLU A CA 1
ATOM 1704 C C . GLU A 1 207 ? 27.431 -13.325 -29.684 1.00 35.25 196 GLU A C 1
ATOM 1705 O O . GLU A 1 207 ? 28.192 -13.744 -28.808 1.00 34.38 196 GLU A O 1
ATOM 1711 N N . HIS A 1 208 ? 26.755 -12.188 -29.554 1.00 27.95 197 HIS A N 1
ATOM 1712 C CA . HIS A 1 208 ? 26.993 -11.332 -28.401 1.00 26.01 197 HIS A CA 1
ATOM 1713 C C . HIS A 1 208 ? 25.707 -10.797 -27.793 1.00 25.54 197 HIS A C 1
ATOM 1714 O O . HIS A 1 208 ? 25.542 -9.586 -27.630 1.00 28.53 197 HIS A O 1
ATOM 1721 N N . VAL A 1 209 ? 24.807 -11.713 -27.453 1.00 22.27 198 VAL A N 1
ATOM 1722 C CA . VAL A 1 209 ? 23.552 -11.360 -26.821 1.00 20.03 198 VAL A CA 1
ATOM 1723 C C . VAL A 1 209 ? 23.648 -11.560 -25.314 1.00 23.59 198 VAL A C 1
ATOM 1724 O O . VAL A 1 209 ? 24.179 -12.565 -24.836 1.00 26.46 198 VAL A O 1
ATOM 1728 N N . TYR A 1 210 ? 23.146 -10.578 -24.575 1.00 21.72 199 TYR A N 1
ATOM 1729 C CA . TYR A 1 210 ? 23.177 -10.618 -23.120 1.00 17.01 199 TYR A CA 1
ATOM 1730 C C . TYR A 1 210 ? 21.814 -10.253 -22.581 1.00 17.64 199 TYR A C 1
ATOM 1731 O O . TYR A 1 210 ? 21.070 -9.523 -23.227 1.00 20.40 199 TYR A O 1
ATOM 1740 N N . GLN A 1 211 ? 21.500 -10.754 -21.389 1.00 16.93 200 GLN A N 1
ATOM 1741 C CA . GLN A 1 211 ? 20.210 -10.495 -20.771 1.00 15.23 200 GLN A CA 1
ATOM 1742 C C . GLN A 1 211 ? 20.371 -10.100 -19.307 1.00 17.86 200 GLN A C 1
ATOM 1743 O O . GLN A 1 211 ? 21.247 -10.598 -18.614 1.00 19.34 200 GLN A O 1
ATOM 1749 N N . LEU A 1 212 ? 19.514 -9.197 -18.847 1.00 14.96 201 LEU A N 1
ATOM 1750 C CA . LEU A 1 212 ? 19.566 -8.745 -17.460 1.00 15.04 201 LEU A CA 1
ATOM 1751 C C . LEU A 1 212 ? 18.984 -9.808 -16.521 1.00 14.65 201 LEU A C 1
ATOM 1752 O O . LEU A 1 212 ? 17.787 -10.080 -16.537 1.00 13.48 201 LEU A O 1
ATOM 1757 N N . HIS A 1 213 ? 19.839 -10.406 -15.701 1.00 15.15 202 HIS A N 1
ATOM 1758 C CA . HIS A 1 213 ? 19.411 -11.491 -14.817 1.00 14.99 202 HIS A CA 1
ATOM 1759 C C . HIS A 1 213 ? 18.353 -11.018 -13.812 1.00 14.27 202 HIS A C 1
ATOM 1760 O O . HIS A 1 213 ? 18.569 -10.047 -13.083 1.00 17.30 202 HIS A O 1
ATOM 1767 N N . ASP A 1 214 ? 17.211 -11.705 -13.813 1.00 13.73 203 ASP A N 1
ATOM 1768 C CA . ASP A 1 214 ? 16.034 -11.334 -13.028 1.00 12.48 203 ASP A CA 1
ATOM 1769 C C . ASP A 1 214 ? 15.487 -9.940 -13.322 1.00 14.05 203 ASP A C 1
ATOM 1770 O O . ASP A 1 214 ? 14.710 -9.393 -12.545 1.00 13.35 203 ASP A O 1
ATOM 1775 N N . GLY A 1 215 ? 15.866 -9.391 -14.472 1.00 14.90 204 GLY A N 1
ATOM 1776 C CA . GLY A 1 215 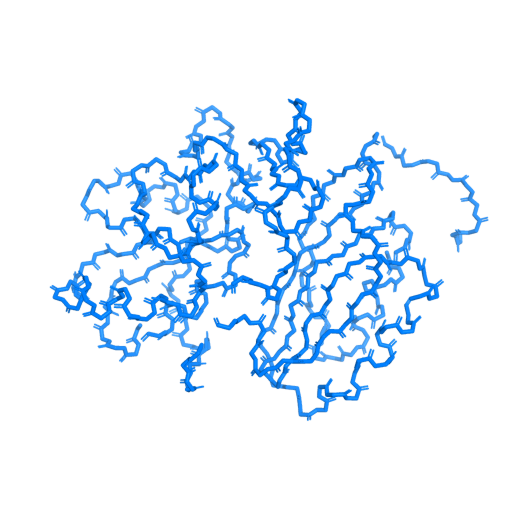? 15.190 -8.233 -15.025 1.00 14.44 204 GLY A CA 1
ATOM 1777 C C . GLY A 1 215 ? 15.279 -6.903 -14.294 1.00 13.83 204 GLY A C 1
ATOM 1778 O O . GLY A 1 215 ? 16.084 -6.711 -13.368 1.00 15.79 204 GLY A O 1
ATOM 1779 N N . ILE A 1 216 ? 14.437 -5.975 -14.737 1.00 13.02 205 ILE A N 1
ATOM 1780 C CA . ILE A 1 216 ? 14.425 -4.610 -14.208 1.00 11.48 205 ILE A CA 1
ATOM 1781 C C . ILE A 1 216 ? 14.235 -4.582 -12.705 1.00 12.17 205 ILE A C 1
ATOM 1782 O O . ILE A 1 216 ? 14.860 -3.791 -11.996 1.00 17.29 205 ILE A O 1
ATOM 1787 N N . LEU A 1 217 ? 13.358 -5.434 -12.194 1.00 11.83 206 LEU A N 1
ATOM 1788 C CA . LEU A 1 217 ? 13.074 -5.340 -10.768 1.00 12.57 206 LEU A CA 1
ATOM 1789 C C . LEU A 1 217 ? 14.302 -5.688 -9.941 1.00 16.39 206 LEU A C 1
ATOM 1790 O O . LEU A 1 217 ? 14.527 -5.101 -8.889 1.00 16.32 206 LEU A O 1
ATOM 1795 N N . ASN A 1 218 ? 15.094 -6.638 -10.426 1.00 13.38 207 ASN A N 1
ATOM 1796 C CA . ASN A 1 218 ? 16.352 -6.975 -9.779 1.00 15.55 207 ASN A CA 1
ATOM 1797 C C . ASN A 1 218 ? 17.307 -5.781 -9.801 1.00 18.96 207 ASN A C 1
ATOM 1798 O O . ASN A 1 218 ? 17.929 -5.466 -8.796 1.00 16.39 207 ASN A O 1
ATOM 1803 N N . TYR A 1 219 ? 17.411 -5.108 -10.946 1.00 16.31 208 TYR A N 1
ATOM 1804 C CA . TYR A 1 219 ? 18.245 -3.911 -11.055 1.00 18.34 208 TYR A CA 1
ATOM 1805 C C . TYR A 1 219 ? 17.813 -2.803 -10.091 1.00 14.91 208 TYR A C 1
ATOM 1806 O O . TYR A 1 219 ? 18.647 -2.178 -9.434 1.00 16.96 208 TYR A O 1
ATOM 1815 N N . LEU A 1 220 ? 16.513 -2.546 -10.016 1.00 16.91 209 LEU A N 1
ATOM 1816 C CA . LEU A 1 220 ? 16.014 -1.453 -9.186 1.00 18.48 209 LEU A CA 1
ATOM 1817 C C . LEU A 1 220 ? 16.301 -1.699 -7.717 1.00 19.85 209 LEU A C 1
ATOM 1818 O O . LEU A 1 220 ? 16.531 -0.764 -6.949 1.00 22.70 209 LEU A O 1
ATOM 1823 N N . GLU A 1 221 ? 16.287 -2.965 -7.336 1.00 19.60 210 GLU A N 1
ATOM 1824 C CA . GLU A 1 221 ? 16.549 -3.342 -5.959 1.00 19.74 210 GLU A CA 1
ATOM 1825 C C . GLU A 1 221 ? 18.039 -3.234 -5.646 1.00 25.86 210 GLU A C 1
ATOM 1826 O O . GLU A 1 221 ? 18.428 -2.883 -4.521 1.00 25.31 210 GLU A O 1
ATOM 1832 N N . SER A 1 222 ? 18.868 -3.518 -6.649 1.00 23.16 211 SER A N 1
ATOM 1833 C CA . SER A 1 222 ? 20.316 -3.606 -6.453 1.00 22.97 211 SER A CA 1
ATOM 1834 C C . SER A 1 222 ? 21.095 -2.300 -6.624 1.00 26.41 211 SER A C 1
ATOM 1835 O O . SER A 1 222 ? 22.127 -2.106 -5.979 1.00 29.40 211 SER A O 1
ATOM 1838 N N . ILE A 1 223 ? 20.613 -1.408 -7.484 1.00 20.36 212 ILE A N 1
ATOM 1839 C CA . ILE A 1 223 ? 21.349 -0.185 -7.808 1.00 22.15 212 ILE A CA 1
ATOM 1840 C C . ILE A 1 223 ? 20.750 1.036 -7.116 1.00 24.30 212 ILE A C 1
ATOM 1841 O O . ILE A 1 223 ? 19.552 1.273 -7.205 1.00 27.91 212 ILE A O 1
ATOM 1846 N N . PRO A 1 224 ? 21.584 1.823 -6.417 1.00 27.44 213 PRO A N 1
ATOM 1847 C CA . PRO A 1 224 ? 21.032 3.004 -5.745 1.00 31.92 213 PRO A CA 1
ATOM 1848 C C . PRO A 1 224 ? 20.405 3.974 -6.750 1.00 30.89 213 PRO A C 1
ATOM 1849 O O . PRO A 1 224 ? 20.894 4.082 -7.882 1.00 28.79 213 PRO A O 1
ATOM 1853 N N . GLU A 1 225 ? 19.327 4.644 -6.344 1.00 26.87 214 GLU A N 1
ATOM 1854 C CA . GLU A 1 225 ? 18.564 5.493 -7.253 1.00 34.62 214 GLU A CA 1
ATOM 1855 C C . GLU A 1 225 ? 19.404 6.617 -7.845 1.00 32.62 214 GLU A C 1
ATOM 1856 O O . GLU A 1 225 ? 19.203 7.001 -8.998 1.00 36.29 214 GLU A O 1
ATOM 1862 N N . SER A 1 226 ? 20.353 7.133 -7.066 1.00 32.53 215 SER A N 1
ATOM 1863 C CA . SER A 1 226 ? 21.204 8.234 -7.530 1.00 35.57 215 SER A CA 1
ATOM 1864 C C . SER A 1 226 ? 22.080 7.847 -8.723 1.00 36.20 215 SER A C 1
ATOM 1865 O O . SER A 1 226 ? 22.473 8.704 -9.519 1.00 37.26 215 SER A O 1
ATOM 1868 N N . GLU A 1 227 ? 22.379 6.558 -8.841 1.00 32.96 216 GLU A N 1
ATOM 1869 C CA . GLU A 1 227 ? 23.267 6.062 -9.888 1.00 36.11 216 GLU A CA 1
ATOM 1870 C C . GLU A 1 227 ? 22.509 5.361 -11.017 1.00 29.16 216 GLU A C 1
ATOM 1871 O O . GLU A 1 227 ? 23.034 5.180 -12.118 1.00 29.00 216 GLU A O 1
ATOM 1877 N N . SER A 1 228 ? 21.266 4.988 -10.728 1.00 30.08 217 SER A N 1
ATOM 1878 C CA . SER A 1 228 ? 20.423 4.205 -11.627 1.00 25.20 217 SER A CA 1
ATOM 1879 C C . SER A 1 228 ? 20.284 4.751 -13.046 1.00 23.62 217 SER A C 1
ATOM 1880 O O . SER A 1 228 ? 20.074 5.949 -13.252 1.00 22.10 217 SER A O 1
ATOM 1883 N N . LEU A 1 229 ? 20.380 3.848 -14.018 1.00 19.78 218 LEU A N 1
ATOM 1884 C CA . LEU A 1 229 ? 20.158 4.184 -15.419 1.00 22.21 218 LEU A CA 1
ATOM 1885 C C . LEU A 1 229 ? 18.705 3.944 -15.826 1.00 21.96 218 LEU A C 1
ATOM 1886 O O . LEU A 1 229 ? 18.346 4.116 -16.995 1.00 21.31 218 LEU A O 1
ATOM 1891 N N . TRP A 1 230 ? 17.870 3.544 -14.865 1.00 20.09 219 TRP A N 1
ATOM 1892 C CA . TRP A 1 230 ? 16.439 3.392 -15.129 1.00 19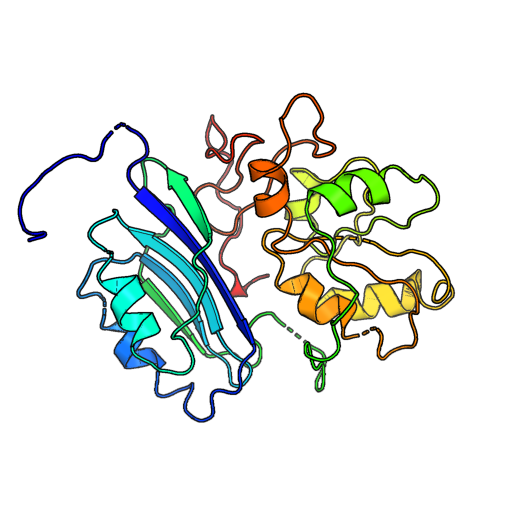.01 219 TRP A CA 1
ATOM 1893 C C . TRP A 1 230 ? 15.731 4.754 -15.182 1.00 23.02 219 TRP A C 1
ATOM 1894 O O . TRP A 1 230 ? 15.960 5.615 -14.324 1.00 24.58 219 TRP A O 1
ATOM 1905 N N . GLU A 1 231 ? 14.874 4.943 -16.183 1.00 17.83 220 GLU A N 1
ATOM 1906 C CA . GLU A 1 231 ? 14.060 6.153 -16.289 1.00 21.31 220 GLU A CA 1
ATOM 1907 C C . GLU A 1 231 ? 12.575 5.818 -16.203 1.00 21.79 220 GLU A C 1
ATOM 1908 O O . GLU A 1 231 ? 12.131 4.808 -16.740 1.00 26.48 220 GLU A O 1
ATOM 1914 N N . GLY A 1 232 ? 11.813 6.668 -15.522 1.00 23.84 221 GLY A N 1
ATOM 1915 C CA . GLY A 1 232 ? 10.373 6.503 -15.423 1.00 20.24 221 GLY A CA 1
ATOM 1916 C C . GLY A 1 232 ? 9.954 5.350 -14.515 1.00 20.21 221 GLY A C 1
ATOM 1917 O O . GLY A 1 232 ? 10.637 5.024 -13.543 1.00 21.01 221 GLY A O 1
ATOM 1918 N N . LYS A 1 233 ? 8.817 4.737 -14.830 1.00 18.47 222 LYS A N 1
ATOM 1919 C CA . LYS A 1 233 ? 8.219 3.746 -13.947 1.00 17.81 222 LYS A CA 1
ATOM 1920 C C . LYS A 1 233 ? 8.266 2.369 -14.601 1.00 19.93 222 LYS A C 1
ATOM 1921 O O . LYS A 1 233 ? 8.284 2.253 -15.830 1.00 16.98 222 LYS A O 1
ATOM 1927 N N . CYS A 1 234 ? 8.288 1.325 -13.783 1.00 15.30 223 CYS A N 1
ATOM 1928 C CA . CYS A 1 234 ? 8.321 -0.037 -14.315 1.00 14.72 223 CYS A CA 1
ATOM 1929 C C . CYS A 1 234 ? 6.932 -0.672 -14.296 1.00 14.99 223 CYS A C 1
ATOM 1930 O O . CYS A 1 234 ? 6.375 -0.911 -13.235 1.00 14.19 223 CYS A O 1
ATOM 1933 N N . PHE A 1 235 ? 6.376 -0.933 -15.475 1.00 14.07 224 PHE A N 1
ATOM 1934 C CA . PHE A 1 235 ? 5.054 -1.559 -15.576 1.00 17.76 224 PHE A CA 1
ATOM 1935 C C . PHE A 1 235 ? 5.045 -2.938 -14.922 1.00 11.72 224 PHE A C 1
ATOM 1936 O O . PHE A 1 235 ? 5.994 -3.701 -15.059 1.00 11.69 224 PHE A O 1
ATOM 1944 N N . VAL A 1 236 ? 3.965 -3.251 -14.207 1.00 14.26 225 VAL A N 1
ATOM 1945 C CA . VAL A 1 236 ? 3.789 -4.590 -13.651 1.00 13.88 225 VAL A CA 1
ATOM 1946 C C . VAL A 1 236 ? 2.406 -5.119 -13.986 1.00 13.94 225 VAL A C 1
ATOM 1947 O O . VAL A 1 236 ? 1.452 -4.352 -14.143 1.00 13.87 225 VAL A O 1
ATOM 1951 N N . PHE A 1 237 ? 2.314 -6.441 -14.117 1.00 14.63 226 PHE A N 1
ATOM 1952 C CA . PHE A 1 237 ? 1.080 -7.052 -14.585 1.00 16.22 226 PHE A CA 1
ATOM 1953 C C . PHE A 1 237 ? 0.091 -7.322 -13.442 1.00 21.59 226 PHE A C 1
ATOM 1954 O O . PHE A 1 237 ? -0.331 -8.451 -13.231 1.00 17.08 226 PHE A O 1
ATOM 1962 N N . ASP A 1 238 ? -0.257 -6.269 -12.709 1.00 15.20 227 ASP A N 1
ATOM 1963 C CA . ASP A 1 238 ? -1.275 -6.340 -11.653 1.00 16.30 227 ASP A CA 1
ATOM 1964 C C . ASP A 1 238 ? -1.846 -4.951 -11.363 1.00 17.57 227 ASP A C 1
ATOM 1965 O O . ASP A 1 238 ? -1.547 -4.001 -12.086 1.00 15.74 227 ASP A O 1
ATOM 1970 N N . ASP A 1 239 ? -2.677 -4.846 -10.319 1.00 16.24 228 ASP A N 1
ATOM 1971 C CA . ASP A 1 239 ? -3.386 -3.610 -9.967 1.00 17.83 228 ASP A CA 1
ATOM 1972 C C . ASP A 1 239 ? -2.472 -2.421 -9.735 1.00 15.23 228 ASP A C 1
ATOM 1973 O O . ASP A 1 239 ? -2.925 -1.284 -9.792 1.00 14.80 228 ASP A O 1
ATOM 1978 N N . ARG A 1 240 ? -1.211 -2.668 -9.392 1.00 15.20 229 ARG A N 1
ATOM 1979 C CA . ARG A 1 240 ? -0.320 -1.549 -9.098 1.00 12.80 229 ARG A CA 1
ATOM 1980 C C . ARG A 1 240 ? -0.099 -0.732 -10.353 1.00 13.18 229 ARG A C 1
ATOM 1981 O O . ARG A 1 240 ? 0.146 0.467 -10.254 1.00 14.54 229 ARG A O 1
ATOM 1989 N N . VAL A 1 241 ? -0.185 -1.419 -11.500 1.00 13.84 230 VAL A N 1
ATOM 1990 C CA . VAL A 1 241 ? 0.086 -0.893 -12.850 1.00 13.53 230 VAL A CA 1
ATOM 1991 C C . VAL A 1 241 ? 1.575 -0.633 -13.082 1.00 13.61 230 VAL A C 1
ATOM 1992 O O . VAL A 1 241 ? 2.145 -1.075 -14.086 1.00 17.81 230 VAL A O 1
ATOM 1996 N N . ALA A 1 242 ? 2.195 0.096 -12.163 1.00 13.75 231 ALA A N 1
ATOM 1997 C CA . ALA A 1 242 ? 3.622 0.348 -12.257 1.00 16.31 231 ALA A CA 1
ATOM 1998 C C . ALA A 1 242 ? 4.235 0.613 -10.890 1.00 15.71 231 ALA A C 1
ATOM 1999 O O . ALA A 1 242 ? 3.552 1.021 -9.948 1.00 16.88 231 ALA A O 1
ATOM 2001 N N . VAL A 1 243 ? 5.527 0.352 -10.783 1.00 14.70 232 VAL A N 1
ATOM 2002 C CA . VAL A 1 243 ? 6.266 0.684 -9.570 1.00 13.72 232 VAL A CA 1
ATOM 2003 C C . VAL A 1 243 ? 7.377 1.687 -9.867 1.00 14.63 232 VAL A C 1
ATOM 2004 O O . VAL A 1 243 ? 7.849 1.777 -10.993 1.00 16.38 232 VAL A O 1
ATOM 2008 N N . ASP A 1 244 ? 7.784 2.444 -8.855 1.00 17.21 233 ASP A N 1
ATOM 2009 C CA . ASP A 1 244 ? 8.833 3.445 -9.033 1.00 19.35 233 ASP A CA 1
ATOM 2010 C C . ASP A 1 244 ? 10.198 2.847 -8.718 1.00 18.97 233 ASP A C 1
ATOM 2011 O O . ASP A 1 244 ? 10.314 1.635 -8.522 1.00 19.91 233 ASP A O 1
ATOM 2016 N N . GLN A 1 245 ? 11.231 3.688 -8.653 1.00 18.71 234 GLN A N 1
ATOM 2017 C CA . GLN A 1 245 ? 12.587 3.186 -8.436 1.00 20.38 234 GLN A CA 1
ATOM 2018 C C . GLN A 1 245 ? 12.753 2.556 -7.064 1.00 21.04 234 GLN A C 1
ATOM 2019 O O . GLN A 1 245 ? 13.672 1.768 -6.842 1.00 24.32 234 GLN A O 1
ATOM 2025 N N . LYS A 1 246 ? 11.869 2.910 -6.138 1.00 21.32 235 LYS A N 1
ATOM 2026 C CA . LYS A 1 246 ? 11.875 2.296 -4.814 1.00 18.25 235 LYS A CA 1
ATOM 2027 C C . LYS A 1 246 ? 11.043 1.014 -4.780 1.00 18.45 235 LYS A C 1
ATOM 2028 O O . LYS A 1 246 ? 10.872 0.403 -3.722 1.00 18.75 235 LYS A O 1
ATOM 2034 N N . LEU A 1 247 ? 10.526 0.624 -5.941 1.00 15.70 236 LEU A N 1
ATOM 2035 C CA . LEU A 1 247 ? 9.701 -0.581 -6.100 1.00 17.87 236 LEU A CA 1
ATOM 2036 C C . LEU A 1 247 ? 8.362 -0.457 -5.367 1.00 16.53 236 LEU A C 1
ATOM 2037 O O . LEU A 1 247 ? 7.729 -1.461 -5.026 1.00 18.05 236 LEU A O 1
ATOM 2042 N N . ASP A 1 248 ? 7.927 0.786 -5.164 1.00 13.87 237 ASP A N 1
ATOM 2043 C CA . ASP A 1 248 ? 6.616 1.064 -4.582 1.00 18.45 237 ASP A CA 1
ATOM 2044 C C . ASP A 1 248 ? 5.595 1.265 -5.697 1.00 20.66 237 ASP A C 1
ATOM 2045 O O . ASP A 1 248 ? 5.926 1.810 -6.753 1.00 17.95 237 ASP A O 1
ATOM 2050 N N . ARG A 1 249 ? 4.349 0.867 -5.447 1.00 19.16 238 ARG A N 1
ATOM 2051 C CA . ARG A 1 249 ? 3.236 1.243 -6.312 1.00 16.70 238 ARG A CA 1
ATOM 2052 C C . ARG A 1 249 ? 3.266 2.746 -6.597 1.00 18.78 238 ARG A C 1
ATOM 2053 O O . ARG A 1 249 ? 3.370 3.571 -5.675 1.00 18.13 238 ARG A O 1
ATOM 2061 N N . VAL A 1 250 ? 3.199 3.108 -7.872 1.00 17.39 239 VAL A N 1
ATOM 2062 C CA . VAL A 1 250 ? 3.161 4.516 -8.252 1.00 18.56 239 VAL A CA 1
ATOM 2063 C C . VAL A 1 250 ? 1.954 5.201 -7.620 1.00 21.21 239 VAL A C 1
ATOM 2064 O O . VAL A 1 250 ? 0.847 4.658 -7.626 1.00 16.53 239 VAL A O 1
ATOM 2068 N N . TYR A 1 251 ? 2.193 6.362 -7.016 1.00 17.57 240 TYR A N 1
ATOM 2069 C CA . TYR A 1 251 ? 1.127 7.174 -6.452 1.00 19.34 240 TYR A CA 1
ATOM 2070 C C . TYR A 1 251 ? 1.245 8.594 -6.992 1.00 25.07 240 TYR A C 1
ATOM 2071 O O . TYR A 1 251 ? 2.351 9.119 -7.106 1.00 29.85 240 TYR A O 1
ATOM 2080 N N . PRO A 1 252 ? 0.109 9.220 -7.352 1.00 25.16 241 PRO A N 1
ATOM 2081 C CA . PRO A 1 252 ? -1.250 8.663 -7.341 1.00 24.30 241 PRO A CA 1
ATOM 2082 C C . PRO A 1 252 ? -1.419 7.501 -8.316 1.00 25.20 241 PRO A C 1
ATOM 2083 O O . PRO A 1 252 ? -0.619 7.336 -9.240 1.00 24.06 241 PRO A O 1
ATOM 2087 N N . GLN A 1 253 ? -2.433 6.685 -8.057 1.00 25.19 242 GLN A N 1
ATOM 2088 C CA . GLN A 1 253 ? -2.681 5.458 -8.798 1.00 22.49 242 GLN A CA 1
ATOM 2089 C C . GLN A 1 253 ? -2.792 5.711 -10.302 1.00 21.58 242 GLN A C 1
ATOM 2090 O O . GLN A 1 253 ? -3.507 6.615 -10.735 1.00 20.80 242 GLN A O 1
ATOM 2096 N N . LEU A 1 254 ? -2.070 4.926 -11.096 1.00 22.29 243 LEU A N 1
ATOM 2097 C CA . LEU A 1 254 ? -2.158 5.027 -12.555 1.00 22.71 243 LEU A CA 1
ATOM 2098 C C . LEU A 1 254 ? -3.450 4.386 -13.029 1.00 21.70 243 LEU A C 1
ATOM 2099 O O . LEU A 1 254 ? -3.932 3.436 -12.405 1.00 22.02 243 LEU A O 1
ATOM 2104 N N . PRO A 1 255 ? -4.021 4.907 -14.131 1.00 25.18 244 PRO A N 1
ATOM 2105 C CA . PRO A 1 255 ? -5.241 4.339 -14.712 1.00 27.17 244 PRO A CA 1
ATOM 2106 C C . PRO A 1 255 ? -5.110 2.840 -14.911 1.00 26.06 244 PRO A C 1
ATOM 2107 O O . PRO A 1 255 ? -4.085 2.362 -15.395 1.00 25.79 244 PRO A O 1
ATOM 2111 N N . GLN A 1 256 ? -6.151 2.108 -14.548 1.00 37.96 245 GLN A N 1
ATOM 2112 C CA . GLN A 1 256 ? -6.086 0.658 -14.560 1.00 49.99 245 GLN A CA 1
ATOM 2113 C C . GLN A 1 256 ? -6.748 0.018 -15.782 1.00 58.65 245 GLN A C 1
ATOM 2114 O O . GLN A 1 256 ? -7.343 -1.051 -15.693 1.00 58.20 245 GLN A O 1
ATOM 2120 N N . ASP A 1 257 ? -6.625 0.676 -16.930 1.00 70.00 246 ASP A N 1
ATOM 2121 C CA . ASP A 1 257 ? -6.975 0.062 -18.203 1.00 76.05 246 ASP A CA 1
ATOM 2122 C C . ASP A 1 257 ? -5.727 -0.630 -18.723 1.00 80.51 246 ASP A C 1
ATOM 2123 O O . ASP A 1 257 ? -5.495 -0.693 -19.929 1.00 79.86 246 ASP A O 1
ATOM 2128 N N . TYR A 1 258 ? -4.954 -1.161 -17.778 1.00 85.26 247 TYR A N 1
ATOM 2129 C CA . TYR A 1 258 ? -3.549 -1.538 -17.952 1.00 88.05 247 TYR A CA 1
ATOM 2130 C C . TYR A 1 258 ? -3.068 -2.012 -19.350 1.00 97.12 247 TYR A C 1
ATOM 2131 O O . TYR A 1 258 ? -2.228 -1.329 -19.937 1.00 99.10 247 TYR A O 1
ATOM 2140 N N . LYS A 1 259 ? -3.544 -3.138 -19.901 1.00 94.24 248 LYS A N 1
ATOM 2141 C CA . LYS A 1 259 ? -4.350 -4.165 -19.241 1.00 88.22 248 LYS A CA 1
ATOM 2142 C C . LYS A 1 259 ? -3.353 -5.088 -18.552 1.00 86.98 248 LYS A C 1
ATOM 2143 O O . LYS A 1 259 ? -2.160 -5.019 -18.852 1.00 84.94 248 LYS A O 1
ATOM 2149 N N . TYR A 1 260 ? -3.792 -5.936 -17.624 1.00 89.06 249 TYR A N 1
ATOM 2150 C CA . TYR A 1 260 ? -2.765 -6.614 -16.836 1.00 88.23 249 TYR A CA 1
ATOM 2151 C C . TYR A 1 260 ? -2.297 -8.045 -17.169 1.00 87.29 249 TYR A C 1
ATOM 2152 O O . TYR A 1 260 ? -1.322 -8.175 -17.895 1.00 93.03 249 TYR A O 1
ATOM 2161 N N . GLU A 1 261 ? -2.978 -9.096 -16.721 1.00 80.51 250 GLU A N 1
ATOM 2162 C CA . GLU A 1 261 ? -2.267 -10.371 -16.503 1.00 73.22 250 GLU A CA 1
ATOM 2163 C C . GLU A 1 261 ? -1.332 -10.958 -17.581 1.00 62.45 250 GLU A C 1
ATOM 2164 O O . GLU A 1 261 ? -1.465 -10.695 -18.782 1.00 59.43 250 GLU A O 1
ATOM 2170 N N . ARG A 1 262 ? -0.380 -11.750 -17.089 1.00 54.28 251 ARG A N 1
ATOM 2171 C CA . ARG A 1 262 ? 0.757 -12.259 -17.849 1.00 49.85 251 ARG A CA 1
ATOM 2172 C C . ARG A 1 262 ? 0.374 -13.066 -19.085 1.00 52.72 251 ARG A C 1
ATOM 2173 O O . ARG A 1 262 ? 1.212 -13.335 -19.947 1.00 51.26 251 ARG A O 1
ATOM 2181 N N . GLU A 1 263 ? -0.887 -13.468 -19.169 1.00 56.96 252 GLU A N 1
ATOM 2182 C CA . GLU A 1 263 ? -1.332 -14.235 -20.320 1.00 65.84 252 GLU A CA 1
ATOM 2183 C C . GLU A 1 263 ? -1.480 -13.365 -21.562 1.00 65.99 252 GLU A C 1
ATOM 2184 O O . GLU A 1 263 ? -1.419 -13.857 -22.689 1.00 70.35 252 GLU A O 1
ATOM 2190 N N . GLN A 1 264 ? -1.673 -12.070 -21.349 1.00 58.97 253 GLN A N 1
ATOM 2191 C CA . GLN A 1 264 ? -1.766 -11.128 -22.455 1.00 54.87 253 GLN A CA 1
ATOM 2192 C C . GLN A 1 264 ? -0.378 -10.698 -22.936 1.00 49.21 253 GLN A C 1
ATOM 2193 O O . GLN A 1 264 ? -0.233 -10.143 -24.030 1.00 48.61 253 GLN A O 1
ATOM 2199 N N . LYS A 1 265 ? 0.635 -10.967 -22.114 1.00 44.33 254 LYS A N 1
ATOM 2200 C CA . LYS A 1 265 ? 2.006 -10.518 -22.358 1.00 41.45 254 LYS A CA 1
ATOM 2201 C C . LYS A 1 265 ? 2.540 -10.882 -23.752 1.00 39.58 254 LYS A C 1
ATOM 2202 O O . LYS A 1 265 ? 2.340 -12.001 -24.230 1.00 38.96 254 LYS A O 1
#

Solvent-accessible surface area: 12967 Å² total

Organism: Legionella pneumophila subsp. pneumophila (strain Philadelphia 1 / ATCC 33152 / DSM 7513) (NCBI:txid272624)

Foldseek 3Di:
DPPDDDDDVAQFKKKWWWWDFDADPPQVVVFVVLLVLCVLFKFWEKETERRTITIMIIDGPSSVVNLCVQLVPVRCVPIDTDIDTGNDTQGDGHYYHYDHDNADPDDDQDLPVCPPQEDELVRVLVVVVPLQEQEEELDEPLQVVQKDFAPYDYLHHHGNHCVVVSCVVPCLVPLAGAYEFAQQFPSVSRVSSCVVSRRDHHHYYHGGDVSNLVPDDPVSGRIDGWGAAQGQLRTAHSNRYRDPPRDDCVSPHDSVSD

Radius of gyration: 18.37 Å; Cα contacts (8 Å, |Δi|>4): 488; chains: 1; bounding box: 37×43×56 Å

Secondary structure (DSSP, 8-state):
--SS--------EEEEEEEEE---TTHHHHHHHHHH---S--EEEEEEETTEEEEEEEE-S---HHHHHHTTSGGGTT---EEEEESS---SSEEEEE-SSS----TT---TT-TT-EE-HHHHHHHTT-TTSB-B--S-HHHHHHEEETTPBP---SSGGGHHHHHHHHTGGGTTS-B---SSSHHHHHHHH--TT--SSB-EETTHHHHHHHHS-TTT--EEE-EE-SSTT-EE-TTSPBPSSPPPS-----TT--

InterPro domains:
  IPR001763 Rhodanese-like domain [PF00581] (114-209)
  IPR001763 Rhodanese-like domain [PS50206] (123-217)
  IPR001763 Rhodanese-like domain [SM00450] (113-214)
  IPR020936 tRNA uridine(34) hydroxylase [MF_00469] (2-254)
  IPR020936 tRNA uridine(34) hydroxylase [PTHR43268] (3-235)
  IPR036873 Rhodanese-like domain superfamily [G3DSA:3.40.250.10] (97-254)
  IPR036873 Rhodanese-like domain superfamily [SSF52821] (95-235)
  IPR040503 tRNA uridine(34) hydroxylase, N-terminal [PF17773] (5-95)

Nearest PDB structures (foldseek):
  4f67-assembly1_A  TM=1.003E+00  e=1.626E-56  Legionella pneumophila subsp. pneumophila str. Philadelphia 1
  8h6l-assembly1_4B  TM=6.831E-01  e=2.592E-04  Homo sapiens
  8h6j-assembly1_4B  TM=6.917E-01  e=5.730E-04  Homo sapiens
  8r0a-assembly1_J  TM=6.808E-01  e=6.474E-04  Homo sapiens
  8qpe-assembly1_J  TM=6.352E-01  e=9.336E-04  Homo sapiens

Sequence (258 aa):
GHHHHHHSHVKDIIIASFYKFIPLNDFRRSLREPILTKHEIGIKGTIILAHEGVNGGFAGNREQNVFYDYLRSDSRFADLHFKETYDNKNPFDKAKVKLRKEIVTGVQKVDPSYNAGTYLSPEEWHQFIQDPNVILLDTRNDYEYELGTFKNAINPDIENFREFPDYVQRNLIDKKDKKIAFCTGGIRCEKTTAYKELGFEHVYQLHDGILNYLESIPESESLWEGKCFVFDDRVAVDQKLDRVYPQLPQDYKYEREQK